Protein AF-A0A252AAT8-F1 (afdb_monomer_lite)

pLDDT: mean 71.55, std 18.93, range [29.55, 96.56]

Radius of gyration: 32.37 Å; chains: 1; bounding box: 85×49×98 Å

Foldseek 3Di:
DDPPDPPCVVVVLVVQCVPPVPPSVVVSVVVVVVVVVVCVCPDPFNLVQVQQCVVCVVFDKDKFFLPPLWDEDEDDDPQKDKDWDDDCCLDQVHAFAFGYKYAPPDRAPLLVLCVVVVQWDKDKTKMKMKHKDKDFADWDADPVGDIDTDIDIDIDIDIGIMMTITGDPPDVQFQWDWDWPDVPDDDDDDDFDDDDPDDDPPDDDDDDDGDDDDIYTMGGIGIDGWRFDTKAPWDWDQDPPPRFIKIKIKTKTFDQADPPSCVDPSNCVSRHDDPRNPHGDIDIWIFMWTQDPNRTHGDDTPPD

Structure (mmCIF, N/CA/C/O backbone):
data_AF-A0A252AAT8-F1
#
_entry.id   AF-A0A252AAT8-F1
#
loop_
_atom_site.group_PDB
_atom_site.id
_atom_site.type_symbol
_atom_site.label_atom_id
_atom_site.label_alt_id
_atom_site.label_comp_id
_atom_site.label_asym_id
_atom_site.label_entity_id
_atom_site.label_seq_id
_atom_site.pdbx_PDB_ins_code
_atom_site.Cartn_x
_atom_site.Cartn_y
_atom_site.Cartn_z
_atom_site.occupancy
_atom_site.B_iso_or_equiv
_atom_site.auth_seq_id
_atom_site.auth_comp_id
_atom_site.auth_asym_id
_atom_site.auth_atom_id
_atom_site.pdbx_PDB_model_num
ATOM 1 N N . MET A 1 1 ? -34.250 18.540 34.924 1.00 32.84 1 MET A N 1
ATOM 2 C CA . MET A 1 1 ? -33.978 17.148 34.507 1.00 32.84 1 MET A CA 1
ATOM 3 C C . MET A 1 1 ? -33.749 16.321 35.756 1.00 32.84 1 MET A C 1
ATOM 5 O O . MET A 1 1 ? -32.869 16.636 36.543 1.00 32.84 1 MET A O 1
ATOM 9 N N . THR A 1 2 ? -34.635 15.363 35.988 1.00 29.55 2 THR A N 1
ATOM 10 C CA . THR A 1 2 ? -34.765 14.553 37.201 1.00 29.55 2 THR A CA 1
ATOM 11 C C . THR A 1 2 ? -33.582 13.594 37.348 1.00 29.55 2 THR A C 1
ATOM 13 O O . THR A 1 2 ? -33.400 12.699 36.527 1.00 29.55 2 THR A O 1
ATOM 16 N N . GLN A 1 3 ? -32.783 13.774 38.403 1.00 30.84 3 GLN A N 1
ATOM 17 C CA . GLN A 1 3 ? -31.799 12.792 38.860 1.00 30.84 3 GLN A CA 1
ATOM 18 C C . GLN A 1 3 ? -32.546 11.553 39.372 1.00 30.84 3 GLN A C 1
ATOM 20 O O . GLN A 1 3 ? -33.000 11.504 40.513 1.00 30.84 3 GLN A O 1
ATOM 25 N N . LEU A 1 4 ? -32.713 10.550 38.512 1.00 35.72 4 LEU A N 1
ATOM 26 C CA . LEU A 1 4 ? -33.227 9.240 38.902 1.00 35.72 4 LEU A CA 1
ATOM 27 C C . LEU A 1 4 ? -32.122 8.451 39.618 1.00 35.72 4 LEU A C 1
ATOM 29 O O . LEU A 1 4 ? -31.343 7.730 39.007 1.00 35.72 4 LEU A O 1
ATOM 33 N N . ILE A 1 5 ? -32.043 8.678 40.930 1.00 42.03 5 ILE A N 1
ATOM 34 C CA . ILE A 1 5 ? -31.908 7.683 42.006 1.00 42.03 5 ILE A CA 1
ATOM 35 C C . ILE A 1 5 ? -31.275 6.344 41.561 1.00 42.03 5 ILE A C 1
ATOM 37 O O . ILE A 1 5 ? -31.967 5.344 41.385 1.00 42.03 5 ILE A O 1
ATOM 41 N N . SER A 1 6 ? -29.948 6.297 41.421 1.00 44.72 6 SER A N 1
ATOM 42 C CA . SER A 1 6 ? -29.195 5.035 41.296 1.00 44.72 6 SER A CA 1
ATOM 43 C C . SER A 1 6 ? -28.658 4.519 42.641 1.00 44.72 6 SER A C 1
ATOM 45 O O . SER A 1 6 ? -28.284 3.354 42.743 1.00 44.72 6 SER A O 1
ATOM 47 N N . GLY A 1 7 ? -28.668 5.347 43.694 1.00 42.03 7 GLY A N 1
ATOM 48 C CA . GLY A 1 7 ? -28.131 4.995 45.017 1.00 42.03 7 GLY A CA 1
ATOM 49 C C . GLY A 1 7 ? -28.990 4.028 45.848 1.00 42.03 7 GLY A C 1
ATOM 50 O O . GLY A 1 7 ? -28.450 3.289 46.664 1.00 42.03 7 GLY A O 1
ATOM 51 N N . ASP A 1 8 ? -30.307 3.976 45.612 1.00 49.22 8 ASP A N 1
ATOM 52 C CA . ASP A 1 8 ? -31.262 3.239 46.470 1.00 49.22 8 ASP A CA 1
ATOM 53 C C . ASP A 1 8 ? -31.653 1.849 45.951 1.00 49.22 8 ASP A C 1
ATOM 55 O O . ASP A 1 8 ? -32.285 1.061 46.659 1.00 49.22 8 ASP A O 1
ATOM 59 N N . LEU A 1 9 ? -31.313 1.524 44.705 1.00 52.78 9 LEU A N 1
ATOM 60 C CA . LEU A 1 9 ? -31.685 0.261 44.065 1.00 52.78 9 LEU A CA 1
ATOM 61 C C . LEU A 1 9 ? -31.163 -0.988 44.805 1.00 52.78 9 LEU A C 1
ATOM 63 O O . LEU A 1 9 ? -31.971 -1.887 45.055 1.00 52.78 9 LEU A O 1
ATOM 67 N N . PRO A 1 10 ? -29.889 -1.064 45.244 1.00 55.31 10 PRO A N 1
ATOM 68 C CA . PRO A 1 10 ? -29.420 -2.226 45.999 1.00 55.31 10 PRO A CA 1
ATOM 69 C C . PRO A 1 10 ? -30.108 -2.350 47.368 1.00 55.31 10 PRO A C 1
ATOM 71 O O . PRO A 1 10 ? -30.435 -3.461 47.785 1.00 55.31 10 PRO A O 1
ATOM 74 N N . GLN A 1 11 ? -30.411 -1.232 48.039 1.00 57.72 11 GLN A N 1
ATOM 75 C CA . GLN A 1 11 ? -31.089 -1.238 49.341 1.00 57.72 11 GLN A CA 1
ATOM 76 C C . GLN A 1 11 ? -32.559 -1.671 49.234 1.00 57.72 11 GLN A C 1
ATOM 78 O O . GLN A 1 11 ? -33.035 -2.461 50.053 1.00 57.72 11 GLN A O 1
ATOM 83 N N . ARG A 1 12 ? -33.271 -1.228 48.190 1.00 56.62 12 ARG A N 1
ATOM 84 C CA . ARG A 1 12 ? -34.663 -1.630 47.930 1.00 56.62 12 ARG A CA 1
ATOM 85 C C . ARG A 1 12 ? -34.783 -3.100 47.531 1.00 56.62 12 ARG A C 1
ATOM 87 O O . ARG A 1 12 ? -35.723 -3.766 47.960 1.00 56.62 12 ARG A O 1
ATOM 94 N N . VAL A 1 13 ? -33.820 -3.629 46.775 1.00 55.00 13 VAL A N 1
ATOM 95 C CA . VAL A 1 13 ? -33.777 -5.055 46.411 1.00 55.00 13 VAL A CA 1
ATOM 96 C C . VAL A 1 13 ? -33.467 -5.927 47.635 1.00 55.00 13 VAL A C 1
ATOM 98 O O . VAL A 1 13 ? -34.141 -6.933 47.849 1.00 55.00 13 VAL A O 1
ATOM 101 N N . LEU A 1 14 ? -32.536 -5.508 48.501 1.00 56.91 14 LEU A N 1
ATOM 102 C CA . LEU A 1 14 ? -32.247 -6.183 49.776 1.00 56.91 14 LEU A CA 1
ATOM 103 C C . LEU A 1 14 ? -33.466 -6.228 50.714 1.00 56.91 14 LEU A C 1
ATOM 105 O O . LEU A 1 14 ? -33.726 -7.262 51.332 1.00 56.91 14 LEU A O 1
ATOM 109 N N . ALA A 1 15 ? -34.245 -5.145 50.785 1.00 57.56 15 ALA A N 1
ATOM 110 C CA . ALA A 1 15 ? -35.480 -5.098 51.572 1.00 57.56 15 ALA A CA 1
ATOM 111 C C . ALA A 1 15 ? -36.562 -6.060 51.036 1.00 57.56 15 ALA A C 1
ATOM 113 O O . ALA A 1 15 ? -37.249 -6.723 51.813 1.00 57.56 15 ALA A O 1
ATOM 114 N N . LEU A 1 16 ? -36.675 -6.200 49.711 1.00 52.94 16 LEU A N 1
ATOM 115 C CA . LEU A 1 16 ? -37.623 -7.110 49.051 1.00 52.94 16 LEU A CA 1
ATOM 116 C C . LEU A 1 16 ? -37.241 -8.595 49.203 1.00 52.94 16 LEU A C 1
ATOM 118 O O . LEU A 1 16 ? -38.111 -9.461 49.330 1.00 52.94 16 LEU A O 1
ATOM 122 N N . VAL A 1 17 ? -35.941 -8.903 49.232 1.00 55.78 17 VAL A N 1
ATOM 123 C CA . VAL A 1 17 ? -35.431 -10.263 49.483 1.00 55.78 17 VAL A CA 1
ATOM 124 C C . VAL A 1 17 ? -35.673 -10.686 50.935 1.00 55.78 17 VAL A C 1
ATOM 126 O O . VAL A 1 17 ? -36.045 -11.835 51.178 1.00 55.78 17 VAL A O 1
ATOM 129 N N . ARG A 1 18 ? -35.561 -9.753 51.892 1.00 57.00 18 ARG A N 1
ATOM 130 C CA . ARG A 1 18 ? -35.804 -10.015 53.322 1.00 57.00 18 ARG A CA 1
ATOM 131 C C . ARG A 1 18 ? -37.247 -10.420 53.641 1.00 57.00 18 ARG A C 1
ATOM 133 O O . ARG A 1 18 ? -37.451 -11.230 54.537 1.00 57.00 18 ARG A O 1
ATOM 140 N N . ASN A 1 19 ? -38.227 -9.899 52.900 1.00 58.41 19 ASN A N 1
ATOM 141 C CA . ASN A 1 19 ? -39.647 -10.066 53.227 1.00 58.41 19 ASN A CA 1
ATOM 142 C C . ASN A 1 19 ? -40.349 -11.246 52.514 1.00 58.41 19 ASN A C 1
ATOM 144 O O . ASN A 1 19 ? -41.451 -11.607 52.918 1.00 58.41 19 ASN A O 1
ATOM 148 N N . ALA A 1 20 ? -39.765 -11.866 51.472 1.00 56.44 20 ALA A N 1
ATOM 149 C CA . ALA A 1 20 ? -40.432 -12.945 50.708 1.00 56.44 20 ALA A CA 1
ATOM 150 C C . ALA A 1 20 ? -39.473 -13.945 50.000 1.00 56.44 20 ALA A C 1
ATOM 152 O O . ALA A 1 20 ? -39.572 -14.157 48.786 1.00 56.44 20 ALA A O 1
ATOM 153 N N . PRO A 1 21 ? -38.578 -14.630 50.733 1.00 53.53 21 PRO A N 1
ATOM 154 C CA . PRO A 1 21 ? -37.328 -15.215 50.221 1.00 53.53 21 PRO A CA 1
ATOM 155 C C . PRO A 1 21 ? -37.463 -16.244 49.084 1.00 53.53 21 PRO A C 1
ATOM 157 O O . PRO A 1 21 ? -36.562 -16.365 48.260 1.00 53.53 21 PRO A O 1
ATOM 160 N N . ARG A 1 22 ? -38.576 -16.989 48.994 1.00 52.22 22 ARG A N 1
ATOM 161 C CA . ARG A 1 22 ? -38.737 -18.078 48.004 1.00 52.22 22 ARG A CA 1
ATOM 162 C C . ARG A 1 22 ? -39.238 -17.633 46.624 1.00 52.22 22 ARG A C 1
ATOM 164 O O . ARG A 1 22 ? -39.023 -18.357 45.661 1.00 52.22 22 ARG A O 1
ATOM 171 N N . ARG A 1 23 ? -39.895 -16.471 46.509 1.00 51.38 23 ARG A N 1
ATOM 172 C CA . ARG A 1 23 ? -40.371 -15.914 45.219 1.00 51.38 23 ARG A CA 1
ATOM 173 C C . ARG A 1 23 ? -39.602 -14.657 44.807 1.00 51.38 23 ARG A C 1
ATOM 175 O O . ARG A 1 23 ? -39.480 -14.387 43.616 1.00 51.38 23 ARG A O 1
ATOM 182 N N . SER A 1 24 ? -39.037 -13.921 45.766 1.00 52.94 24 SER A N 1
ATOM 183 C CA . SER A 1 24 ? -38.281 -12.694 45.499 1.00 52.94 24 SER A CA 1
ATOM 184 C C . SER A 1 24 ? -36.832 -12.939 45.080 1.00 52.94 24 SER A C 1
ATOM 186 O O . SER A 1 24 ? -36.277 -12.082 44.407 1.00 52.94 24 SER A O 1
ATOM 188 N N . ALA A 1 25 ? -36.229 -14.096 45.380 1.00 54.19 25 ALA A N 1
ATOM 189 C CA . ALA A 1 25 ? -34.853 -14.399 44.968 1.00 54.19 25 ALA A CA 1
ATOM 190 C C . ALA A 1 25 ? -34.692 -14.502 43.438 1.00 54.19 25 ALA A C 1
ATOM 192 O O . ALA A 1 25 ? -33.740 -13.958 42.886 1.00 54.19 25 ALA A O 1
ATOM 193 N N . GLY A 1 26 ? -35.648 -15.129 42.740 1.00 55.22 26 GLY A N 1
ATOM 194 C CA . GLY A 1 26 ? -35.634 -15.215 41.274 1.00 55.22 26 GLY A CA 1
ATOM 195 C C . GLY A 1 26 ? -35.845 -13.855 40.602 1.00 55.22 26 GLY A C 1
ATOM 196 O O . GLY A 1 26 ? -35.121 -13.499 39.678 1.00 55.22 26 GLY A O 1
ATOM 197 N N . VAL A 1 27 ? -36.780 -13.050 41.117 1.00 58.69 27 VAL A N 1
ATOM 198 C CA . VAL A 1 27 ? -37.073 -11.703 40.594 1.00 58.69 27 VAL A CA 1
ATOM 199 C C . VAL A 1 27 ? -35.939 -10.720 40.905 1.00 58.69 27 VAL A C 1
ATOM 201 O O . VAL A 1 27 ? -35.537 -9.956 40.034 1.00 58.69 27 VAL A O 1
ATOM 204 N N . ALA A 1 28 ? -35.367 -10.771 42.110 1.00 59.41 28 ALA A N 1
ATOM 205 C CA . ALA A 1 28 ? -34.198 -9.979 42.484 1.00 59.41 28 ALA A CA 1
ATOM 206 C C . ALA A 1 28 ? -32.963 -10.371 41.665 1.00 59.41 28 ALA A C 1
ATOM 208 O O . ALA A 1 28 ? -32.232 -9.489 41.231 1.00 59.41 28 ALA A O 1
ATOM 209 N N . GLY A 1 29 ? -32.759 -11.666 41.400 1.00 60.12 29 GLY A N 1
ATOM 210 C CA . GLY A 1 29 ? -31.683 -12.151 40.537 1.00 60.12 29 GLY A CA 1
ATOM 211 C C . GLY A 1 29 ? -31.806 -11.628 39.104 1.00 60.12 29 GLY A C 1
ATOM 212 O O . GLY A 1 29 ? -30.848 -11.072 38.576 1.00 60.12 29 GLY A O 1
ATOM 213 N N . VAL A 1 30 ? -32.996 -11.716 38.499 1.00 67.25 30 VAL A N 1
ATOM 214 C CA . VAL A 1 30 ? -33.253 -11.192 37.144 1.00 67.25 30 VAL A CA 1
ATOM 215 C C . VAL A 1 30 ? -33.111 -9.668 37.088 1.00 67.25 30 VAL A C 1
ATOM 217 O O . VAL A 1 30 ? -32.484 -9.150 36.165 1.00 67.25 30 VAL A O 1
ATOM 220 N N . LEU A 1 31 ? -33.630 -8.931 38.074 1.00 67.25 31 LEU A N 1
ATOM 221 C CA . LEU A 1 31 ? -33.505 -7.470 38.122 1.00 67.25 31 LEU A CA 1
ATOM 222 C C . LEU A 1 31 ? -32.064 -7.003 38.371 1.00 67.25 31 LEU A C 1
ATOM 224 O O . LEU A 1 31 ? -31.628 -6.049 37.733 1.00 67.25 31 LEU A O 1
ATOM 228 N N . LEU A 1 32 ? -31.304 -7.673 39.243 1.00 70.12 32 LEU A N 1
ATOM 229 C CA . LEU A 1 32 ? -29.891 -7.357 39.482 1.00 70.12 32 LEU A CA 1
ATOM 230 C C . LEU A 1 32 ? -29.031 -7.665 38.257 1.00 70.12 32 LEU A C 1
ATOM 232 O O . LEU A 1 32 ? -28.195 -6.844 37.898 1.00 70.12 32 LEU A O 1
ATOM 236 N N . LEU A 1 33 ? -29.262 -8.795 37.581 1.00 68.31 33 LEU A N 1
ATOM 237 C CA . LEU A 1 33 ? -28.582 -9.120 36.325 1.00 68.31 33 LEU A CA 1
ATOM 238 C C . LEU A 1 33 ? -28.911 -8.101 35.231 1.00 68.31 33 LEU A C 1
ATOM 240 O O . LEU A 1 33 ? -28.015 -7.672 34.514 1.00 68.31 33 LEU A O 1
ATOM 244 N N . SER A 1 34 ? -30.167 -7.657 35.153 1.00 68.06 34 SER A N 1
ATOM 245 C CA . SER A 1 34 ? -30.597 -6.633 34.194 1.00 68.06 34 SER A CA 1
ATOM 246 C C . SER A 1 34 ? -29.962 -5.273 34.492 1.00 68.06 34 SER A C 1
ATOM 248 O O . SER A 1 34 ? -29.502 -4.600 33.577 1.00 68.06 34 SER A O 1
ATOM 250 N N . ALA A 1 35 ? -29.881 -4.876 35.767 1.00 70.31 35 ALA A N 1
ATOM 251 C CA . ALA A 1 35 ? -29.243 -3.630 36.190 1.00 70.31 35 ALA A CA 1
ATOM 252 C C . ALA A 1 35 ? -27.716 -3.663 36.011 1.00 70.31 35 ALA A C 1
ATOM 254 O O . ALA A 1 35 ? -27.132 -2.670 35.586 1.00 70.31 35 ALA A O 1
ATOM 255 N N . LEU A 1 36 ? -27.069 -4.799 36.291 1.00 70.94 36 LEU A N 1
ATOM 256 C CA . LEU A 1 36 ? -25.641 -5.011 36.041 1.00 70.94 36 LEU A CA 1
ATOM 257 C C . LEU A 1 36 ? -25.332 -4.993 34.546 1.00 70.94 36 LEU A C 1
ATOM 259 O O . LEU A 1 36 ? -24.375 -4.344 34.131 1.00 70.94 36 LEU A O 1
ATOM 263 N N . TRP A 1 37 ? -26.156 -5.657 33.736 1.00 65.00 37 TRP A N 1
ATOM 264 C CA . TRP A 1 37 ? -26.020 -5.644 32.285 1.00 65.00 37 TRP A CA 1
ATOM 265 C C . TRP A 1 37 ? -26.241 -4.238 31.718 1.00 65.00 37 TRP A C 1
ATOM 267 O O . TRP A 1 37 ? -25.411 -3.759 30.954 1.00 65.00 37 TRP A O 1
ATOM 277 N N . TRP A 1 38 ? -27.268 -3.519 32.179 1.00 68.38 38 TRP A N 1
ATOM 278 C CA . TRP A 1 38 ? -27.493 -2.116 31.822 1.00 68.38 38 TRP A CA 1
ATOM 279 C C . TRP A 1 38 ? -26.307 -1.229 32.218 1.00 68.38 38 TRP A C 1
ATOM 281 O O . TRP A 1 38 ? -25.818 -0.434 31.417 1.00 68.38 38 TRP A O 1
ATOM 291 N N . HIS A 1 39 ? -25.785 -1.386 33.437 1.00 71.81 39 HIS A N 1
ATOM 292 C CA . HIS A 1 39 ? -24.636 -0.609 33.889 1.00 71.81 39 HIS A CA 1
ATOM 293 C C . HIS A 1 39 ? -23.373 -0.921 33.074 1.00 71.81 39 HIS A C 1
ATOM 295 O O . HIS A 1 39 ? -22.613 -0.004 32.760 1.00 71.81 39 HIS A O 1
ATOM 301 N N . HIS A 1 40 ? -23.172 -2.184 32.693 1.00 74.12 40 HIS A N 1
ATOM 302 C CA . HIS A 1 40 ? -22.081 -2.612 31.826 1.00 74.12 40 HIS A CA 1
ATOM 303 C C . HIS A 1 40 ? -22.213 -2.021 30.413 1.00 74.12 40 HIS A C 1
ATOM 305 O O . HIS A 1 40 ? -21.268 -1.403 29.924 1.00 74.12 40 HIS A O 1
ATOM 311 N N . GLU A 1 41 ? -23.388 -2.126 29.787 1.00 73.56 41 GLU A N 1
ATOM 312 C CA . GLU A 1 41 ? -23.681 -1.594 28.445 1.00 73.56 41 GLU A CA 1
ATOM 313 C C . GLU A 1 41 ? -23.513 -0.072 28.346 1.00 73.56 41 GLU A C 1
ATOM 315 O O . GLU A 1 41 ? -23.133 0.448 27.290 1.00 73.56 41 GLU A O 1
ATOM 320 N N . HIS A 1 42 ? -23.758 0.629 29.456 1.00 77.31 42 HIS A N 1
ATOM 321 C CA . HIS A 1 42 ? -23.572 2.072 29.595 1.00 77.31 42 HIS A CA 1
ATOM 322 C C . HIS A 1 42 ? -22.244 2.467 30.248 1.00 77.31 42 HIS A C 1
ATOM 324 O O . HIS A 1 42 ? -22.013 3.656 30.474 1.00 77.31 42 HIS A O 1
ATOM 330 N N . SER A 1 43 ? -21.351 1.522 30.536 1.00 84.81 43 SER A N 1
ATOM 331 C CA . SER A 1 43 ? -20.035 1.850 31.075 1.00 84.81 43 SER A CA 1
ATOM 332 C C . SER A 1 43 ? -19.196 2.591 30.031 1.00 84.81 43 SER A C 1
ATOM 334 O O . SER A 1 43 ? -19.256 2.302 28.834 1.00 84.81 43 SER A O 1
ATOM 336 N N . LEU A 1 44 ? -18.390 3.554 30.484 1.00 85.00 44 LEU A N 1
ATOM 337 C CA . LEU A 1 44 ? -17.531 4.347 29.605 1.00 85.00 44 LEU A CA 1
ATOM 338 C C . LEU A 1 44 ? -16.630 3.474 28.699 1.00 85.00 44 LEU A C 1
ATOM 340 O O . LEU A 1 44 ? -16.607 3.739 27.502 1.00 85.00 44 LEU A O 1
ATOM 344 N N . PRO A 1 45 ? -15.964 2.399 29.179 1.00 88.38 45 PRO A N 1
ATOM 345 C CA . PRO A 1 45 ? -15.183 1.517 28.307 1.00 88.38 45 PRO A CA 1
ATOM 346 C C . PRO A 1 45 ? -16.000 0.890 27.171 1.00 88.38 45 PRO A C 1
ATOM 348 O O . PRO A 1 45 ? -15.528 0.843 26.039 1.00 88.38 45 PRO A O 1
ATOM 351 N N . VAL A 1 46 ? -17.232 0.444 27.450 1.00 87.81 46 VAL A N 1
ATOM 352 C CA . VAL A 1 46 ? -18.110 -0.168 26.440 1.00 87.81 46 VAL A CA 1
ATOM 353 C C . VAL A 1 46 ? -18.576 0.866 25.422 1.00 87.81 46 VAL A C 1
ATOM 355 O O . VAL A 1 46 ? -18.592 0.579 24.228 1.00 87.81 46 VAL A O 1
ATOM 358 N N . GLN A 1 47 ? -18.901 2.084 25.859 1.00 89.44 47 GLN A N 1
ATOM 359 C CA . GLN A 1 47 ? -19.266 3.167 24.943 1.00 89.44 47 GLN A CA 1
ATOM 360 C C . GLN A 1 47 ? -18.098 3.564 24.028 1.00 89.44 47 GLN A C 1
ATOM 362 O O . GLN A 1 47 ? -18.294 3.707 22.823 1.00 89.44 47 GLN A O 1
ATOM 367 N N . LEU A 1 48 ? -16.881 3.687 24.570 1.00 89.94 48 LEU A N 1
ATOM 368 C CA . LEU A 1 48 ? -15.681 3.991 23.781 1.00 89.94 48 LEU A CA 1
ATOM 369 C C . LEU A 1 48 ? -15.348 2.858 22.803 1.00 89.94 48 LEU A C 1
ATOM 371 O O . LEU A 1 48 ? -15.040 3.118 21.645 1.00 89.94 48 LEU A O 1
ATOM 375 N N . LEU A 1 49 ? -15.478 1.599 23.233 1.00 91.12 49 LEU A N 1
ATOM 376 C CA . LEU A 1 49 ? -15.284 0.445 22.357 1.00 91.12 49 LEU A CA 1
ATOM 377 C C . LEU A 1 49 ? -16.333 0.396 21.236 1.00 91.12 49 LEU A C 1
ATOM 379 O O . LEU A 1 49 ? -15.998 0.071 20.099 1.00 91.12 49 LEU A O 1
ATOM 383 N N . LYS A 1 50 ? -17.598 0.730 21.523 1.00 90.44 50 LYS A N 1
ATOM 384 C CA . LYS A 1 50 ? -18.643 0.869 20.495 1.00 90.44 50 LYS A CA 1
ATOM 385 C C . LYS A 1 50 ? -18.293 1.979 19.505 1.00 90.44 50 LYS A C 1
ATOM 387 O O . LYS A 1 50 ? -18.398 1.749 18.306 1.00 90.44 50 LYS A O 1
ATOM 392 N N . ALA A 1 51 ? -17.835 3.136 19.983 1.00 88.81 51 ALA A N 1
ATOM 393 C CA . ALA A 1 51 ? -17.395 4.234 19.123 1.00 88.81 51 ALA A CA 1
ATOM 394 C C . ALA A 1 51 ? -16.226 3.819 18.209 1.00 88.81 51 ALA A C 1
ATOM 396 O O . ALA A 1 51 ? -16.246 4.126 17.019 1.00 88.81 51 ALA A O 1
ATOM 397 N N . GLU A 1 52 ? -15.257 3.064 18.733 1.00 89.81 52 GLU A N 1
ATOM 398 C CA . GLU A 1 52 ? -14.132 2.534 17.952 1.00 89.81 52 GLU A CA 1
ATOM 399 C C . GLU A 1 52 ? -14.590 1.536 16.876 1.00 89.81 52 GLU A C 1
ATOM 401 O O . GLU A 1 52 ? -14.198 1.644 15.718 1.00 89.81 52 GLU A O 1
ATOM 406 N N . ASN A 1 53 ? -15.464 0.588 17.235 1.00 89.69 53 ASN A N 1
ATOM 407 C CA . ASN A 1 53 ? -16.021 -0.388 16.290 1.00 89.69 53 ASN A CA 1
ATOM 408 C C . ASN A 1 53 ? -16.871 0.274 15.197 1.00 89.69 53 ASN A C 1
ATOM 410 O O . ASN A 1 53 ? -16.852 -0.163 14.051 1.00 89.69 53 ASN A O 1
ATOM 414 N N . LEU A 1 54 ? -17.606 1.337 15.535 1.00 89.12 54 LEU A N 1
ATOM 415 C CA . LEU A 1 54 ? -18.355 2.126 14.556 1.00 89.12 54 LEU A CA 1
ATOM 416 C C . LEU A 1 54 ? -17.425 2.891 13.609 1.00 89.12 54 LEU A C 1
ATOM 418 O O . LEU A 1 54 ? -17.765 3.072 12.442 1.00 89.12 54 LEU A O 1
ATOM 422 N N . HIS A 1 55 ? -16.263 3.334 14.093 1.00 86.25 55 HIS A N 1
ATOM 423 C CA . HIS A 1 55 ? -15.265 3.996 13.260 1.00 86.25 55 HIS A CA 1
ATOM 424 C C . HIS A 1 55 ? -14.534 3.014 12.328 1.00 86.25 55 HIS A C 1
ATOM 426 O O . HIS A 1 55 ? -14.250 3.352 11.179 1.00 86.25 55 HIS A O 1
ATOM 432 N N . TYR A 1 56 ? -14.284 1.787 12.794 1.00 86.25 56 TYR A N 1
ATOM 433 C CA . TYR A 1 56 ? -13.596 0.731 12.051 1.00 86.25 56 TYR A CA 1
ATOM 434 C C . TYR A 1 56 ? -14.477 -0.516 11.852 1.00 86.25 56 TYR A C 1
ATOM 436 O O . TYR A 1 56 ? -14.165 -1.572 12.406 1.00 86.25 56 TYR A O 1
ATOM 444 N N . PRO A 1 57 ? -15.542 -0.447 11.030 1.00 84.06 57 PRO A N 1
ATOM 445 C CA . PRO A 1 57 ? -16.461 -1.573 10.842 1.00 84.06 57 PRO A CA 1
ATOM 446 C C . PRO A 1 57 ? -15.771 -2.815 10.254 1.00 84.06 57 PRO A C 1
ATOM 448 O O . PRO A 1 57 ? -16.100 -3.940 10.620 1.00 84.06 57 PRO A O 1
ATOM 451 N N . ASP A 1 58 ? -14.764 -2.609 9.400 1.00 83.31 58 ASP A N 1
ATOM 452 C CA . ASP A 1 58 ? -13.954 -3.674 8.791 1.00 83.31 58 ASP A CA 1
ATOM 453 C C . ASP A 1 58 ? -12.625 -3.917 9.537 1.00 83.31 58 ASP A C 1
ATOM 455 O O . ASP A 1 58 ? -11.757 -4.659 9.065 1.00 83.31 58 ASP A O 1
ATOM 459 N N . GLY A 1 59 ? -12.464 -3.302 10.714 1.00 86.62 59 GLY A N 1
ATOM 460 C CA . GLY A 1 59 ? -11.245 -3.277 11.521 1.00 86.62 59 GLY A CA 1
ATOM 461 C C . GLY A 1 59 ? -10.253 -2.174 11.137 1.00 86.62 59 GLY A C 1
ATOM 462 O O . GLY A 1 59 ? -10.269 -1.615 10.038 1.00 86.62 59 GLY A O 1
ATOM 463 N N . ALA A 1 60 ? -9.385 -1.832 12.087 1.00 87.44 60 ALA A N 1
ATOM 464 C CA . ALA A 1 60 ? -8.338 -0.836 11.907 1.00 87.44 60 ALA A CA 1
ATOM 465 C C . ALA A 1 60 ? -7.173 -1.427 11.106 1.00 87.44 60 ALA A C 1
ATOM 467 O O . ALA A 1 60 ? -6.912 -2.627 11.137 1.00 87.44 60 ALA A O 1
ATOM 468 N N . ARG A 1 61 ? -6.422 -0.589 10.391 1.00 87.75 61 ARG A N 1
ATOM 469 C CA . ARG A 1 61 ? -5.284 -1.052 9.582 1.00 87.75 61 ARG A CA 1
ATOM 470 C C . ARG A 1 61 ? -4.003 -1.013 10.400 1.00 87.75 61 ARG A C 1
ATOM 472 O O . ARG A 1 61 ? -3.643 0.041 10.919 1.00 87.75 61 ARG A O 1
ATOM 479 N N . GLN A 1 62 ? -3.292 -2.132 10.487 1.00 87.94 62 GLN A N 1
ATOM 480 C CA . GLN A 1 62 ? -1.910 -2.201 10.968 1.00 87.94 62 GLN A CA 1
ATOM 481 C C . GLN A 1 62 ? -0.998 -2.486 9.778 1.00 87.94 62 GLN A C 1
ATOM 483 O O . GLN A 1 62 ? -1.214 -3.467 9.067 1.00 87.94 62 GLN A O 1
ATOM 488 N N . CYS A 1 63 ? 0.012 -1.643 9.557 1.00 88.25 63 CYS A N 1
ATOM 489 C CA . CYS A 1 63 ? 0.817 -1.684 8.339 1.00 88.25 63 CYS A CA 1
ATOM 490 C C . CYS A 1 63 ? 2.310 -1.912 8.611 1.00 88.25 63 CYS A C 1
ATOM 492 O O . CYS A 1 63 ? 2.858 -1.449 9.608 1.00 88.25 63 CYS A O 1
ATOM 494 N N . LEU A 1 64 ? 2.955 -2.630 7.694 1.00 89.88 64 LEU A N 1
ATOM 495 C CA . LEU A 1 64 ? 4.384 -2.925 7.635 1.00 89.88 64 LEU A CA 1
ATOM 496 C C . LEU A 1 64 ? 4.992 -2.196 6.446 1.00 89.88 64 LEU A C 1
ATOM 498 O O . LEU A 1 64 ? 4.520 -2.369 5.323 1.00 89.88 64 LEU A O 1
ATOM 502 N N . GLN A 1 65 ? 6.045 -1.418 6.666 1.00 88.88 65 GLN A N 1
ATOM 503 C CA . GLN A 1 65 ? 6.717 -0.715 5.576 1.00 88.88 65 GLN A CA 1
ATOM 504 C C . GLN A 1 65 ? 7.361 -1.705 4.596 1.00 88.88 65 GLN A C 1
ATOM 506 O O . GLN A 1 65 ? 8.032 -2.645 5.007 1.00 88.88 65 GLN A O 1
ATOM 511 N N . LEU A 1 66 ? 7.173 -1.481 3.293 1.00 85.81 66 LEU A N 1
ATOM 512 C CA . LEU A 1 66 ? 7.660 -2.377 2.233 1.00 85.81 66 LEU A CA 1
ATOM 513 C C . LEU A 1 66 ? 9.119 -2.108 1.806 1.00 85.81 66 LEU A C 1
ATOM 515 O O . LEU A 1 66 ? 9.677 -2.847 0.987 1.00 85.81 66 LEU A O 1
ATOM 519 N N . GLY A 1 67 ? 9.765 -1.099 2.400 1.00 73.06 67 GLY A N 1
ATOM 520 C CA . GLY A 1 67 ? 11.175 -0.775 2.178 1.00 73.06 67 GLY A CA 1
ATOM 521 C C . GLY A 1 67 ? 11.508 -0.498 0.705 1.00 73.06 67 GLY A C 1
ATOM 522 O O . GLY A 1 67 ? 10.727 0.117 -0.016 1.00 73.06 67 GLY A O 1
ATOM 523 N N . SER A 1 68 ? 12.675 -0.963 0.252 1.00 70.88 68 SER A N 1
ATOM 524 C CA . SER A 1 68 ? 13.190 -0.768 -1.116 1.00 70.88 68 SER A CA 1
ATOM 525 C C . SER A 1 68 ? 12.603 -1.720 -2.169 1.00 70.88 68 SER A C 1
ATOM 527 O O . SER A 1 68 ? 12.967 -1.639 -3.341 1.00 70.88 68 SER A O 1
ATOM 529 N N . ASN A 1 69 ? 11.700 -2.628 -1.783 1.00 75.25 69 ASN A N 1
ATOM 530 C CA . ASN A 1 69 ? 11.115 -3.622 -2.696 1.00 75.25 69 ASN A CA 1
ATOM 531 C C . ASN A 1 69 ? 10.008 -3.043 -3.583 1.00 75.25 69 ASN A C 1
ATOM 533 O O . ASN A 1 69 ? 9.573 -3.685 -4.540 1.00 75.25 69 ASN A O 1
ATOM 537 N N . THR A 1 70 ? 9.544 -1.843 -3.246 1.00 78.75 70 THR A N 1
ATOM 538 C CA . THR A 1 70 ? 8.476 -1.132 -3.934 1.00 78.75 70 THR A CA 1
ATOM 539 C C . THR A 1 70 ? 8.981 0.134 -4.596 1.00 78.75 70 THR A C 1
ATOM 541 O O . THR A 1 70 ? 9.870 0.810 -4.080 1.00 78.75 70 THR A O 1
ATOM 544 N N . GLY A 1 71 ? 8.347 0.496 -5.705 1.00 77.69 71 GLY A N 1
ATOM 545 C CA . GLY A 1 71 ? 8.602 1.740 -6.415 1.00 77.69 71 GLY A CA 1
ATOM 546 C C . GLY A 1 71 ? 9.215 1.540 -7.789 1.00 77.69 71 GLY A C 1
ATOM 547 O O . GLY A 1 71 ? 9.094 0.487 -8.413 1.00 77.69 71 GLY A O 1
ATOM 548 N N . ILE A 1 72 ? 9.808 2.614 -8.291 1.00 78.69 72 ILE A N 1
ATOM 549 C CA . ILE A 1 72 ? 10.323 2.694 -9.652 1.00 78.69 72 ILE A CA 1
ATOM 550 C C . ILE A 1 72 ? 11.834 2.482 -9.595 1.00 78.69 72 ILE A C 1
ATOM 552 O O . ILE A 1 72 ? 12.532 3.170 -8.864 1.00 78.69 72 ILE A O 1
ATOM 556 N N . ASN A 1 73 ? 12.348 1.538 -10.371 1.00 75.25 73 ASN A N 1
ATOM 557 C CA . ASN A 1 73 ? 13.749 1.146 -10.401 1.00 75.25 73 ASN A CA 1
ATOM 558 C C . ASN A 1 73 ? 14.232 1.020 -11.852 1.00 75.25 73 ASN A C 1
ATOM 560 O O . ASN A 1 73 ? 14.635 -0.044 -12.318 1.00 75.25 73 ASN A O 1
ATOM 564 N N . PHE A 1 74 ? 14.162 2.127 -12.591 1.00 71.31 74 PHE A N 1
ATOM 565 C CA . PHE A 1 74 ? 14.809 2.247 -13.894 1.00 71.31 74 PHE A CA 1
ATOM 566 C C . PHE A 1 74 ? 16.197 2.848 -13.704 1.00 71.31 74 PHE A C 1
ATOM 568 O O . PHE A 1 74 ? 16.346 4.048 -13.476 1.00 71.31 74 PHE A O 1
ATOM 575 N N . GLN A 1 75 ? 17.226 2.009 -13.793 1.00 66.25 75 GLN A N 1
ATOM 576 C CA . GLN A 1 75 ? 18.610 2.469 -13.759 1.00 66.25 75 GLN A CA 1
ATOM 577 C C . GLN A 1 75 ? 19.013 2.967 -15.149 1.00 66.25 75 GLN A C 1
ATOM 579 O O . GLN A 1 75 ? 19.434 2.194 -16.008 1.00 66.25 75 GLN A O 1
ATOM 584 N N . LEU A 1 76 ? 18.862 4.269 -15.382 1.00 60.59 76 LEU A N 1
ATOM 585 C CA . LEU A 1 76 ? 19.435 4.945 -16.544 1.00 60.59 76 LEU A CA 1
ATOM 586 C C . LEU A 1 76 ? 20.754 5.599 -16.137 1.00 60.59 76 LEU A C 1
ATOM 588 O O . LEU A 1 76 ? 20.847 6.212 -15.071 1.00 60.59 76 LEU A O 1
ATOM 592 N N . ARG A 1 77 ? 21.784 5.461 -16.980 1.00 61.31 77 ARG A N 1
ATOM 593 C CA . ARG A 1 77 ? 23.060 6.151 -16.751 1.00 61.31 77 ARG A CA 1
ATOM 594 C C . ARG A 1 77 ? 22.863 7.660 -16.888 1.00 61.31 77 ARG A C 1
ATOM 596 O O . ARG A 1 77 ? 21.956 8.124 -17.577 1.00 61.31 77 ARG A O 1
ATOM 603 N N . GLU A 1 78 ? 23.735 8.420 -16.242 1.00 58.28 78 GLU A N 1
ATOM 604 C CA . GLU A 1 78 ? 23.751 9.874 -16.367 1.00 58.28 78 GLU A CA 1
ATOM 605 C C . GLU A 1 78 ? 23.885 10.302 -17.840 1.00 58.28 78 GLU A C 1
ATOM 607 O O . GLU A 1 78 ? 24.606 9.677 -18.618 1.00 58.28 78 GLU A O 1
ATOM 612 N N . GLY A 1 79 ? 23.119 11.320 -18.242 1.00 55.31 79 GLY A N 1
ATOM 613 C CA . GLY A 1 79 ? 23.031 11.766 -19.637 1.00 55.31 79 GLY A CA 1
ATOM 614 C C . GLY A 1 79 ? 22.110 10.933 -20.540 1.00 55.31 79 GLY A C 1
ATOM 615 O O . GLY A 1 79 ? 21.965 11.270 -21.714 1.00 55.31 79 GLY A O 1
ATOM 616 N N . MET A 1 80 ? 21.462 9.878 -20.025 1.00 57.84 80 MET A N 1
ATOM 617 C CA . MET A 1 80 ? 20.438 9.132 -20.765 1.00 57.84 80 MET A CA 1
ATOM 618 C C . MET A 1 80 ? 19.023 9.602 -20.427 1.00 57.84 80 MET A C 1
ATOM 620 O O . MET A 1 80 ? 18.697 9.862 -19.269 1.00 57.84 80 MET A O 1
ATOM 624 N N . THR A 1 81 ? 18.157 9.631 -21.440 1.00 60.81 81 THR A N 1
ATOM 625 C CA . THR A 1 81 ? 16.710 9.840 -21.279 1.00 60.81 81 THR A CA 1
ATOM 626 C C . THR A 1 81 ? 15.966 8.570 -21.665 1.00 60.81 81 THR A C 1
ATOM 628 O O . THR A 1 81 ? 16.292 7.952 -22.673 1.00 60.81 81 THR A O 1
ATOM 631 N N . GLY A 1 82 ? 14.987 8.158 -20.858 1.00 61.97 82 GLY A N 1
ATOM 632 C CA . GLY A 1 82 ? 14.164 6.978 -21.119 1.00 61.97 82 GLY A CA 1
ATOM 633 C C . GLY A 1 82 ? 12.731 7.341 -21.485 1.00 61.97 82 GLY A C 1
ATOM 634 O O . GLY A 1 82 ? 12.168 8.282 -20.925 1.00 61.97 82 GLY A O 1
ATOM 635 N N . TRP A 1 83 ? 12.133 6.555 -22.374 1.00 66.12 83 TRP A N 1
ATOM 636 C CA . TRP A 1 83 ? 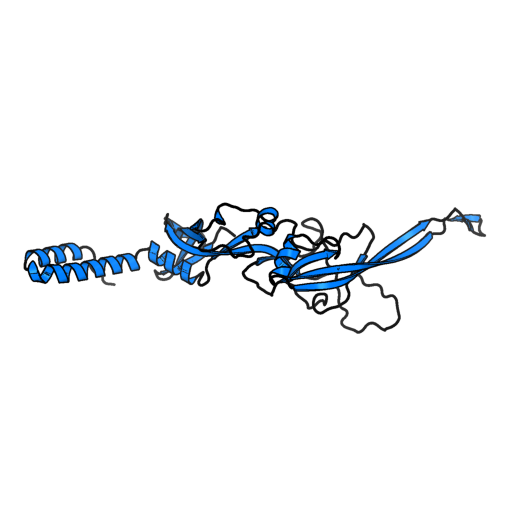10.733 6.652 -22.778 1.00 66.12 83 TRP A CA 1
ATOM 637 C C . TRP A 1 83 ? 10.073 5.286 -22.740 1.00 66.12 83 TRP A C 1
ATOM 639 O O . TRP A 1 83 ? 10.704 4.279 -23.057 1.00 66.12 83 TRP A O 1
ATOM 649 N N . LEU A 1 84 ? 8.793 5.266 -22.396 1.00 68.56 84 LEU A N 1
ATOM 650 C CA . LEU A 1 84 ? 7.952 4.077 -22.442 1.00 68.56 84 LEU A CA 1
ATOM 651 C C . LEU A 1 84 ? 6.903 4.239 -23.535 1.00 68.56 84 LEU A C 1
ATOM 653 O O . LEU A 1 84 ? 6.461 5.353 -23.819 1.00 68.56 84 LEU A O 1
ATOM 657 N N . GLU A 1 85 ? 6.481 3.118 -24.109 1.00 66.62 85 GLU A N 1
ATOM 658 C CA . GLU A 1 85 ? 5.314 3.078 -24.985 1.00 66.62 85 GLU A CA 1
ATOM 659 C C . GLU A 1 85 ? 4.075 3.648 -24.275 1.00 66.62 85 GLU A C 1
ATOM 661 O O . GLU A 1 85 ? 3.886 3.447 -23.069 1.00 66.62 85 GLU A O 1
ATOM 666 N N . ARG A 1 86 ? 3.227 4.371 -25.018 1.00 68.19 86 ARG A N 1
ATOM 667 C CA . ARG A 1 86 ? 1.966 4.912 -24.503 1.00 68.19 86 ARG A CA 1
ATOM 668 C C . ARG A 1 86 ? 0.933 3.794 -24.398 1.00 68.19 86 ARG A C 1
ATOM 670 O O . ARG A 1 86 ? 0.530 3.214 -25.395 1.00 68.19 86 ARG A O 1
ATOM 677 N N . THR A 1 87 ? 0.454 3.564 -23.186 1.00 72.00 87 THR A N 1
ATOM 678 C CA . THR A 1 87 ? -0.553 2.557 -22.837 1.00 72.00 87 THR A CA 1
ATOM 679 C C . THR A 1 87 ? -1.580 3.160 -21.885 1.00 72.00 87 THR A C 1
ATOM 681 O O . THR A 1 87 ? -1.427 4.295 -21.435 1.00 72.00 87 THR A O 1
ATOM 684 N N . GLU A 1 88 ? -2.599 2.399 -21.493 1.00 76.44 88 GLU A N 1
ATOM 685 C CA . GLU A 1 88 ? -3.567 2.836 -20.477 1.00 76.44 88 GLU A CA 1
ATOM 686 C C . GLU A 1 88 ? -2.942 3.164 -19.109 1.00 76.44 88 GLU A C 1
ATOM 688 O O . GLU A 1 88 ? -3.542 3.903 -18.326 1.00 76.44 88 GLU A O 1
ATOM 693 N N . LEU A 1 89 ? -1.735 2.659 -18.826 1.00 74.25 89 LEU A N 1
ATOM 694 C CA . LEU A 1 89 ? -0.993 2.919 -17.587 1.00 74.25 89 LEU A CA 1
ATOM 695 C C . LEU A 1 89 ? -0.019 4.082 -17.691 1.00 74.25 89 LEU A C 1
ATOM 697 O O . LEU A 1 89 ? 0.206 4.793 -16.716 1.00 74.25 89 LEU A O 1
ATOM 701 N N . THR A 1 90 ? 0.597 4.227 -18.859 1.00 71.50 90 THR A N 1
ATOM 702 C CA . THR A 1 90 ? 1.619 5.238 -19.134 1.00 71.50 90 THR A CA 1
ATOM 703 C C . THR A 1 90 ? 1.031 6.444 -19.856 1.00 71.50 90 THR A C 1
ATOM 705 O O . THR A 1 90 ? 1.767 7.361 -20.193 1.00 71.50 90 THR A O 1
ATOM 708 N N . ARG A 1 91 ? -0.287 6.481 -20.105 1.00 66.25 91 ARG A N 1
ATOM 709 C CA . ARG A 1 91 ? -0.975 7.689 -20.562 1.00 66.25 91 ARG A CA 1
ATOM 710 C C . ARG A 1 91 ? -1.007 8.732 -19.432 1.00 66.25 91 ARG A C 1
ATOM 712 O O . ARG A 1 91 ? -1.112 8.385 -18.264 1.00 66.25 91 ARG A O 1
ATOM 719 N N . PRO A 1 92 ? -1.034 10.020 -19.751 1.00 60.59 92 PRO A N 1
ATOM 720 C CA . PRO A 1 92 ? -0.985 11.091 -18.769 1.00 60.59 92 PRO A CA 1
ATOM 721 C C . PRO A 1 92 ? -2.165 11.311 -17.877 1.00 60.59 92 PRO A C 1
ATOM 723 O O . PRO A 1 92 ? -2.023 11.819 -16.774 1.00 60.59 92 PRO A O 1
ATOM 726 N N . THR A 1 93 ? -3.330 10.915 -18.346 1.00 63.75 93 THR A N 1
ATOM 727 C CA . THR A 1 93 ? -4.524 10.897 -17.519 1.00 63.75 93 THR A CA 1
ATOM 728 C C . THR A 1 93 ? -4.589 9.640 -16.651 1.00 63.75 93 THR A C 1
ATOM 730 O O . THR A 1 93 ? -5.537 9.481 -15.881 1.00 63.75 93 THR A O 1
ATOM 733 N N . ALA A 1 94 ? -3.619 8.723 -16.759 1.00 70.19 94 ALA A N 1
ATOM 734 C CA . ALA A 1 94 ? -3.559 7.565 -15.889 1.00 70.19 94 ALA A CA 1
ATOM 735 C C . ALA A 1 94 ? -3.107 7.975 -14.490 1.00 70.19 94 ALA A C 1
ATOM 737 O O . ALA A 1 94 ? -2.216 8.799 -14.300 1.00 70.19 94 ALA A O 1
ATOM 738 N N . HIS A 1 95 ? -3.693 7.310 -13.504 1.00 74.44 95 HIS A N 1
ATOM 739 C CA . HIS A 1 95 ? -3.223 7.348 -12.129 1.00 74.44 95 HIS A CA 1
ATOM 740 C C . HIS A 1 95 ? -3.034 5.904 -11.654 1.00 74.44 95 HIS A C 1
ATOM 742 O O . HIS A 1 95 ? -3.954 5.332 -11.048 1.00 74.44 95 HIS A O 1
ATOM 748 N N . PRO A 1 96 ? -1.911 5.264 -12.038 1.00 79.31 96 PRO A N 1
ATOM 749 C CA . PRO A 1 96 ? -1.648 3.881 -11.683 1.00 79.31 96 PRO A CA 1
ATOM 750 C C . PRO A 1 96 ? -1.247 3.758 -10.208 1.00 79.31 96 PRO A C 1
ATOM 752 O O . PRO A 1 96 ? -0.570 4.620 -9.643 1.00 79.31 96 PRO A O 1
ATOM 755 N N . PHE A 1 97 ? -1.655 2.642 -9.607 1.00 85.69 97 PHE A N 1
ATOM 756 C CA . PHE A 1 97 ? -1.259 2.225 -8.265 1.00 85.69 97 PHE A CA 1
ATOM 757 C C . PHE A 1 97 ? -0.135 1.208 -8.425 1.00 85.69 97 PHE A C 1
ATOM 759 O O . PHE A 1 97 ? -0.384 0.035 -8.698 1.00 85.69 97 PHE A O 1
ATOM 766 N N . VAL A 1 98 ? 1.105 1.678 -8.362 1.00 87.19 98 VAL A N 1
ATOM 767 C CA . VAL A 1 98 ? 2.294 0.894 -8.699 1.00 87.19 98 VAL A CA 1
ATOM 768 C C . VAL A 1 98 ? 2.834 0.216 -7.446 1.00 87.19 98 VAL A C 1
ATOM 770 O O . VAL A 1 98 ? 3.037 0.857 -6.418 1.00 87.19 98 VAL A O 1
ATOM 773 N N . PHE A 1 99 ? 3.098 -1.083 -7.539 1.00 90.75 99 PHE A N 1
ATOM 774 C CA . PHE A 1 99 ? 3.883 -1.801 -6.540 1.00 90.75 99 PHE A CA 1
ATOM 775 C C . PHE A 1 99 ? 5.365 -1.780 -6.916 1.00 90.75 99 PHE A C 1
ATOM 777 O O . PHE A 1 99 ? 6.197 -1.373 -6.115 1.00 90.75 99 PHE A O 1
ATOM 784 N N . TYR A 1 100 ? 5.689 -2.143 -8.158 1.00 89.62 100 TYR A N 1
ATOM 785 C CA . TYR A 1 100 ? 7.055 -2.152 -8.683 1.00 89.62 100 TYR A CA 1
ATOM 786 C C . TYR A 1 100 ? 7.064 -1.763 -10.162 1.00 89.62 100 TYR A C 1
ATOM 788 O O . TYR A 1 100 ? 6.172 -2.156 -10.910 1.00 89.62 100 TYR A O 1
ATOM 796 N N . ALA A 1 101 ? 8.078 -1.029 -10.605 1.00 85.44 101 ALA A N 1
ATOM 797 C CA . ALA A 1 101 ? 8.355 -0.800 -12.018 1.00 85.44 101 ALA A CA 1
ATOM 798 C C . ALA A 1 101 ? 9.863 -0.862 -12.262 1.00 85.44 101 ALA A C 1
ATOM 800 O O . ALA A 1 101 ? 10.612 -0.186 -11.565 1.00 85.44 101 ALA A O 1
ATOM 801 N N . GLY A 1 102 ? 10.327 -1.643 -13.234 1.00 82.06 102 GLY A N 1
ATOM 802 C CA . GLY A 1 102 ? 11.763 -1.842 -13.438 1.00 82.06 102 GLY A CA 1
ATOM 803 C C . GLY A 1 102 ? 12.109 -2.746 -14.623 1.00 82.06 102 GLY A C 1
ATOM 804 O O . GLY A 1 102 ? 11.225 -3.117 -15.401 1.00 82.06 102 GLY A O 1
ATOM 805 N N . PRO A 1 103 ? 13.396 -3.088 -14.805 1.00 83.50 103 PRO A N 1
ATOM 806 C CA . PRO A 1 103 ? 13.843 -3.986 -15.864 1.00 83.50 103 PRO A CA 1
ATOM 807 C C . PRO A 1 103 ? 13.265 -5.394 -15.682 1.00 83.50 103 PRO A C 1
ATOM 809 O O . PRO A 1 103 ? 13.214 -5.922 -14.573 1.00 83.50 103 PRO A O 1
ATOM 812 N N . ALA A 1 104 ? 12.887 -6.041 -16.786 1.00 88.31 104 ALA A N 1
ATOM 813 C CA . ALA A 1 104 ? 12.247 -7.361 -16.751 1.00 88.31 104 ALA A CA 1
ATOM 814 C C . ALA A 1 104 ? 13.160 -8.500 -16.250 1.00 88.31 104 ALA A C 1
ATOM 816 O O . ALA A 1 104 ? 12.672 -9.581 -15.936 1.00 88.31 104 ALA A O 1
ATOM 817 N N . GLN A 1 105 ? 14.474 -8.272 -16.204 1.00 85.50 105 GLN A N 1
ATOM 818 C CA . GLN A 1 105 ? 15.487 -9.295 -15.924 1.00 85.50 105 GLN A CA 1
ATOM 819 C C . GLN A 1 105 ? 15.743 -9.501 -14.422 1.00 85.50 105 GLN A C 1
ATOM 821 O O . GLN A 1 105 ? 16.160 -10.585 -14.039 1.00 85.50 105 GLN A O 1
ATOM 826 N N . ASN A 1 106 ? 15.467 -8.494 -13.580 1.00 84.00 106 ASN A N 1
ATOM 827 C CA . ASN A 1 106 ? 15.825 -8.482 -12.153 1.00 84.00 106 ASN A CA 1
ATOM 828 C C . ASN A 1 106 ? 14.634 -8.046 -11.286 1.00 84.00 106 ASN A C 1
ATOM 830 O O . ASN A 1 106 ? 14.682 -7.031 -10.586 1.00 84.00 106 ASN A O 1
ATOM 834 N N . ILE A 1 107 ? 13.537 -8.794 -11.380 1.00 91.38 107 ILE A N 1
ATOM 835 C CA . ILE A 1 107 ? 12.321 -8.532 -10.608 1.00 91.38 107 ILE A CA 1
ATOM 836 C C . ILE A 1 107 ? 12.526 -9.066 -9.179 1.00 91.38 107 ILE A C 1
ATOM 838 O O . ILE A 1 107 ? 12.912 -10.226 -9.041 1.00 91.38 107 ILE A O 1
ATOM 842 N N . PRO A 1 108 ? 12.272 -8.276 -8.116 1.00 92.69 108 PRO A N 1
ATOM 843 C CA . PRO A 1 108 ? 12.416 -8.756 -6.744 1.00 92.69 108 PRO A CA 1
ATOM 844 C C . PRO A 1 108 ? 11.502 -9.951 -6.447 1.00 92.69 108 PRO A C 1
ATOM 846 O O . PRO A 1 108 ? 10.327 -9.935 -6.810 1.00 92.69 108 PRO A O 1
ATOM 849 N N . ASP A 1 109 ? 12.002 -10.937 -5.700 1.00 94.19 109 ASP A N 1
ATOM 850 C CA . ASP A 1 109 ? 11.253 -12.158 -5.365 1.00 94.19 109 ASP A CA 1
ATOM 851 C C . ASP A 1 109 ? 9.890 -11.881 -4.717 1.00 94.19 109 ASP A C 1
ATOM 853 O O . ASP A 1 109 ? 8.922 -12.587 -4.986 1.00 94.19 109 ASP A O 1
ATOM 857 N N . LEU A 1 110 ? 9.790 -10.831 -3.891 1.00 94.50 110 LEU A N 1
ATOM 858 C CA . LEU A 1 110 ? 8.518 -10.416 -3.294 1.00 94.50 110 LEU A CA 1
ATOM 859 C C . LEU A 1 110 ? 7.488 -10.028 -4.360 1.00 94.50 110 LEU A C 1
ATOM 861 O O . LEU A 1 110 ? 6.323 -10.385 -4.246 1.00 94.50 110 LEU A O 1
ATOM 865 N N . VAL A 1 111 ? 7.904 -9.314 -5.406 1.00 95.12 111 VAL A N 1
ATOM 866 C CA . VAL A 1 111 ? 7.013 -8.909 -6.502 1.00 95.12 111 VAL A CA 1
ATOM 867 C C . VAL A 1 111 ? 6.495 -10.148 -7.236 1.00 95.12 111 VAL A C 1
ATOM 869 O O . VAL A 1 111 ? 5.305 -10.230 -7.528 1.00 95.12 111 VAL A O 1
ATOM 872 N N . ILE A 1 112 ? 7.363 -11.136 -7.465 1.00 95.50 112 ILE A N 1
ATOM 873 C CA . ILE A 1 112 ? 6.999 -12.400 -8.118 1.00 95.50 112 ILE A CA 1
ATOM 874 C C . ILE A 1 112 ? 6.028 -13.214 -7.244 1.00 95.50 112 ILE A C 1
ATOM 876 O O . ILE A 1 112 ? 5.002 -13.669 -7.745 1.00 95.50 112 ILE A O 1
ATOM 880 N N . ASP A 1 113 ? 6.297 -13.364 -5.940 1.00 96.00 113 ASP A N 1
ATOM 881 C CA . ASP A 1 113 ? 5.406 -14.091 -5.011 1.00 96.00 113 ASP A CA 1
ATOM 882 C C . ASP A 1 113 ? 4.012 -13.440 -4.951 1.00 96.00 113 ASP A C 1
ATOM 884 O O . ASP A 1 113 ? 2.991 -14.128 -5.002 1.00 96.00 113 ASP A O 1
ATOM 888 N N . LEU A 1 114 ? 3.938 -12.105 -4.911 1.00 96.00 114 LEU A N 1
ATOM 889 C CA . LEU A 1 114 ? 2.661 -11.386 -4.896 1.00 96.00 114 LEU A CA 1
ATOM 890 C C . LEU A 1 114 ? 1.925 -11.449 -6.251 1.00 96.00 114 LEU A C 1
ATOM 892 O O . LEU A 1 114 ? 0.694 -11.531 -6.264 1.00 96.00 114 LEU A O 1
ATOM 896 N N . GLU A 1 115 ? 2.637 -11.452 -7.384 1.00 96.31 115 GLU A N 1
ATOM 897 C CA . GLU A 1 115 ? 2.057 -11.703 -8.717 1.00 96.31 115 GLU A CA 1
ATOM 898 C C . GLU A 1 115 ? 1.424 -13.097 -8.790 1.00 96.31 115 GLU A C 1
ATOM 900 O O . GLU A 1 115 ? 0.249 -13.220 -9.131 1.00 96.31 115 GLU A O 1
ATOM 905 N N . GLN A 1 116 ? 2.166 -14.143 -8.413 1.00 96.50 116 GLN A N 1
ATOM 906 C CA . GLN A 1 116 ? 1.695 -15.535 -8.458 1.00 96.50 116 GLN A CA 1
ATOM 907 C C . GLN A 1 116 ? 0.452 -15.767 -7.590 1.00 96.50 116 GLN A C 1
ATOM 909 O O . GLN A 1 116 ? -0.366 -16.640 -7.876 1.00 96.50 116 GLN A O 1
ATOM 914 N N . ARG A 1 117 ? 0.281 -14.957 -6.542 1.00 94.69 117 ARG A N 1
ATOM 915 C CA . ARG A 1 117 ? -0.887 -14.971 -5.649 1.00 94.69 117 ARG A CA 1
ATOM 916 C C . ARG A 1 117 ? -2.061 -14.132 -6.154 1.00 94.69 117 ARG A C 1
ATOM 918 O O . ARG A 1 117 ? -3.062 -14.014 -5.450 1.00 94.69 117 ARG A O 1
ATOM 925 N N . GLY A 1 118 ? -1.943 -13.524 -7.334 1.00 95.25 118 GLY A N 1
ATOM 926 C CA . GLY A 1 118 ? -2.978 -12.685 -7.934 1.00 95.25 118 GLY A CA 1
ATOM 927 C C . GLY A 1 118 ? -3.175 -11.342 -7.228 1.00 95.25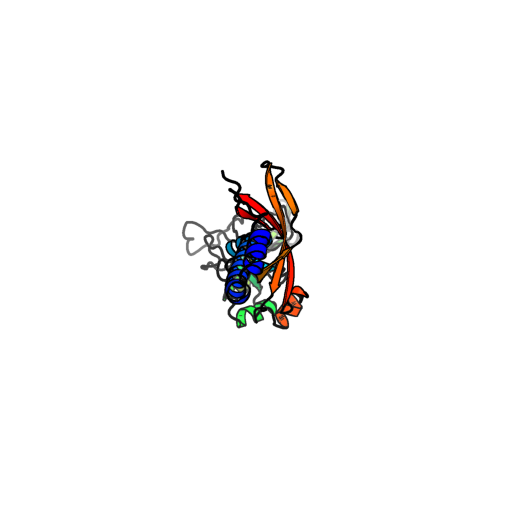 118 GLY A C 1
ATOM 928 O O . GLY A 1 118 ? -4.243 -10.741 -7.338 1.00 95.25 118 GLY A O 1
ATOM 929 N N . LEU A 1 119 ? -2.180 -10.870 -6.467 1.00 95.00 119 LEU A N 1
ATOM 930 C CA . LEU A 1 119 ? -2.231 -9.553 -5.824 1.00 95.00 119 LEU A CA 1
ATOM 931 C C . LEU A 1 119 ? -1.767 -8.450 -6.765 1.00 95.00 119 LEU A C 1
ATOM 933 O O . LEU A 1 119 ? -2.276 -7.335 -6.686 1.00 95.00 119 LEU A O 1
ATOM 937 N N . LEU A 1 120 ? -0.823 -8.766 -7.651 1.00 96.56 120 LEU A N 1
ATOM 938 C CA . LEU A 1 120 ? -0.267 -7.830 -8.617 1.00 96.56 120 LEU A CA 1
ATOM 939 C C . LEU A 1 120 ? -0.693 -8.198 -10.033 1.00 96.56 120 LEU A C 1
ATOM 941 O O . LEU A 1 120 ? -0.737 -9.369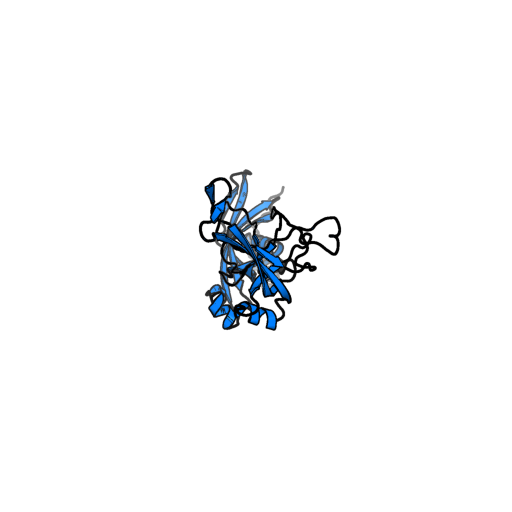 -10.397 1.00 96.56 120 LEU A O 1
ATOM 945 N N . VAL A 1 121 ? -0.947 -7.175 -10.844 1.00 95.94 121 VAL A N 1
ATOM 946 C CA . VAL A 1 121 ? -1.141 -7.315 -12.287 1.00 95.94 121 VAL A CA 1
ATOM 947 C C . VAL A 1 121 ? 0.130 -6.860 -12.984 1.00 95.94 121 VAL A C 1
ATOM 949 O O . VAL A 1 121 ? 0.541 -5.704 -12.826 1.00 95.94 121 VAL A O 1
ATOM 952 N N . ARG A 1 122 ? 0.739 -7.774 -13.739 1.00 95.50 122 ARG A N 1
ATOM 953 C CA . ARG A 1 122 ? 1.944 -7.536 -14.529 1.00 95.50 122 ARG A CA 1
ATOM 954 C C . ARG A 1 122 ? 1.609 -6.923 -15.881 1.00 95.50 122 ARG A C 1
ATOM 956 O O . ARG A 1 122 ? 0.742 -7.405 -16.601 1.00 95.50 122 ARG A O 1
ATOM 963 N N . HIS A 1 123 ? 2.392 -5.919 -16.249 1.00 91.50 123 HIS A N 1
ATOM 964 C CA . HIS A 1 123 ? 2.355 -5.258 -17.546 1.00 91.50 123 HIS A CA 1
ATOM 965 C C . HIS A 1 123 ? 3.760 -5.250 -18.120 1.00 91.50 123 HIS A C 1
ATOM 967 O O . HIS A 1 123 ? 4.687 -4.754 -17.479 1.00 91.50 123 HIS A O 1
ATOM 973 N N . THR A 1 124 ? 3.934 -5.818 -19.307 1.00 91.06 124 THR A N 1
ATOM 974 C CA . THR A 1 124 ? 5.222 -5.830 -20.004 1.00 91.06 124 THR A CA 1
ATOM 975 C C . THR A 1 124 ? 5.221 -4.751 -21.069 1.00 91.06 124 THR A C 1
ATOM 977 O O . THR A 1 124 ? 4.288 -4.650 -21.857 1.00 91.06 124 THR A O 1
ATOM 980 N N . LEU A 1 125 ? 6.267 -3.933 -21.056 1.00 83.06 125 LEU A N 1
ATOM 981 C CA . LEU A 1 125 ? 6.440 -2.796 -21.949 1.00 83.06 125 LEU A CA 1
ATOM 982 C C . LEU A 1 125 ? 7.871 -2.789 -22.476 1.00 83.06 125 LEU A C 1
ATOM 984 O O . LEU A 1 125 ? 8.756 -3.469 -21.948 1.00 83.06 125 LEU A O 1
ATOM 988 N N . THR A 1 126 ? 8.115 -1.954 -23.476 1.00 79.69 126 THR A N 1
ATOM 989 C CA . THR A 1 126 ? 9.469 -1.652 -23.936 1.00 79.69 126 THR A CA 1
ATOM 990 C C . THR A 1 126 ? 9.840 -0.231 -23.539 1.00 79.69 126 THR A C 1
ATOM 992 O O . THR A 1 126 ? 9.104 0.719 -23.809 1.00 79.69 126 THR A O 1
ATOM 995 N N . MET A 1 127 ? 10.996 -0.091 -22.892 1.00 74.81 127 MET A N 1
ATOM 996 C CA . MET A 1 127 ? 11.620 1.199 -22.637 1.00 74.81 127 MET A CA 1
ATOM 997 C C . MET A 1 127 ? 12.663 1.468 -23.711 1.00 74.81 127 MET A C 1
ATOM 999 O O . MET A 1 127 ? 13.534 0.637 -23.951 1.00 74.81 127 MET A O 1
ATOM 1003 N N . THR A 1 128 ? 12.610 2.642 -24.324 1.00 70.38 128 THR A N 1
ATOM 1004 C CA . THR A 1 128 ? 13.675 3.137 -25.195 1.00 70.38 128 THR A CA 1
ATOM 1005 C C . THR A 1 128 ? 14.515 4.126 -24.401 1.00 70.38 128 THR A C 1
ATOM 1007 O O . THR A 1 128 ? 13.980 5.085 -23.862 1.00 70.38 128 THR A O 1
ATOM 1010 N N . ALA A 1 129 ? 15.817 3.897 -24.305 1.00 66.38 129 ALA A N 1
ATOM 1011 C CA . ALA A 1 129 ? 16.785 4.824 -23.745 1.00 66.38 129 ALA A CA 1
ATOM 1012 C C . ALA A 1 129 ? 17.558 5.502 -24.876 1.00 66.38 129 ALA A C 1
ATOM 1014 O O . ALA A 1 129 ? 18.017 4.842 -25.810 1.00 66.38 129 ALA A O 1
ATOM 1015 N N . HIS A 1 130 ? 17.738 6.811 -24.779 1.00 64.75 130 HIS A N 1
ATOM 1016 C CA . HIS A 1 130 ? 18.558 7.602 -25.684 1.00 64.75 130 HIS A CA 1
ATOM 1017 C C . HIS A 1 130 ? 19.703 8.241 -24.951 1.00 64.75 130 HIS A C 1
ATOM 1019 O O . HIS A 1 130 ? 19.547 8.775 -23.855 1.00 64.75 130 HIS A O 1
ATOM 1025 N N . GLN A 1 131 ? 20.849 8.185 -25.605 1.00 60.72 131 GLN A N 1
ATOM 1026 C CA . GLN A 1 131 ? 22.066 8.828 -25.179 1.00 60.72 131 GLN A CA 1
ATOM 1027 C C . GLN A 1 131 ? 22.523 9.746 -26.307 1.00 60.72 131 GLN A C 1
ATOM 1029 O O . GLN A 1 131 ? 22.793 9.277 -27.416 1.00 60.72 131 GLN A O 1
ATOM 1034 N N . ALA A 1 132 ? 22.610 11.038 -26.006 1.00 61.06 132 ALA A N 1
ATOM 1035 C CA . ALA A 1 132 ? 23.334 11.990 -26.828 1.00 61.06 132 ALA A CA 1
ATOM 1036 C C . ALA A 1 132 ? 24.772 12.070 -26.305 1.00 61.06 132 ALA A C 1
ATOM 1038 O O . ALA A 1 132 ? 24.992 12.288 -25.114 1.00 61.06 132 ALA A O 1
ATOM 1039 N N . SER A 1 133 ? 25.749 11.877 -27.181 1.00 59.16 133 SER A N 1
ATOM 1040 C CA . SER A 1 133 ? 27.164 12.080 -26.875 1.00 59.16 133 SER A CA 1
ATOM 1041 C C . SER A 1 133 ? 27.804 12.946 -27.946 1.00 59.16 133 SER A C 1
ATOM 1043 O O . SER A 1 133 ? 27.388 12.920 -29.102 1.00 59.16 133 SER A O 1
ATOM 1045 N N . SER A 1 134 ? 28.828 13.701 -27.570 1.00 51.03 134 SER A N 1
ATOM 1046 C CA . SER A 1 134 ? 29.646 14.466 -28.505 1.00 51.03 134 SER A CA 1
ATOM 1047 C C . SER A 1 134 ? 31.089 13.989 -28.443 1.00 51.03 134 SER A C 1
ATOM 1049 O O . SER A 1 134 ? 31.630 13.843 -27.348 1.00 51.03 134 SER A O 1
ATOM 1051 N N . GLU A 1 135 ? 31.712 13.786 -29.596 1.00 50.41 135 GLU A N 1
ATOM 1052 C CA . GLU A 1 135 ? 33.132 13.469 -29.714 1.00 50.41 135 GLU A CA 1
ATOM 1053 C C . GLU A 1 135 ? 33.868 14.655 -30.341 1.00 50.41 135 GLU A C 1
ATOM 1055 O O . GLU A 1 135 ? 33.417 15.224 -31.337 1.00 50.41 135 GLU A O 1
ATOM 1060 N N . VAL A 1 136 ? 34.984 15.052 -29.728 1.00 54.56 136 VAL A N 1
ATOM 1061 C CA . VAL A 1 136 ? 35.845 16.131 -30.217 1.00 54.56 136 VAL A CA 1
ATOM 1062 C C . VAL A 1 136 ? 36.935 15.496 -31.073 1.00 54.56 136 VAL A C 1
ATOM 1064 O O . VAL A 1 136 ? 37.789 14.777 -30.561 1.00 54.56 136 VAL A O 1
ATOM 1067 N N . GLY A 1 137 ? 36.885 15.738 -32.379 1.00 52.16 137 GLY A N 1
ATOM 1068 C CA . GLY A 1 137 ? 37.848 15.205 -33.333 1.00 52.16 137 GLY A CA 1
ATOM 1069 C C . GLY A 1 137 ? 39.219 15.896 -33.273 1.00 52.16 137 GLY A C 1
ATOM 1070 O O . GLY A 1 137 ? 39.395 16.918 -32.591 1.00 52.16 137 GLY A O 1
ATOM 1071 N N . PRO A 1 138 ? 40.214 15.353 -34.000 1.00 51.91 138 PRO A N 1
ATOM 1072 C CA . PRO A 1 138 ? 41.549 15.936 -34.070 1.00 51.91 138 PRO A CA 1
ATOM 1073 C C . PRO A 1 138 ? 41.498 17.373 -34.603 1.00 51.91 138 PRO A C 1
ATOM 1075 O O . PRO A 1 138 ? 40.647 17.719 -35.424 1.00 51.91 138 PRO A O 1
ATOM 1078 N N . GLN A 1 139 ? 42.406 18.214 -34.105 1.00 58.69 139 GLN A N 1
ATOM 1079 C CA . GLN A 1 139 ? 42.478 19.636 -34.438 1.00 58.69 139 GLN A CA 1
ATOM 1080 C C . GLN A 1 139 ? 42.617 19.823 -35.957 1.00 58.69 139 GLN A C 1
ATOM 1082 O O . GLN A 1 139 ? 43.547 19.307 -36.574 1.00 58.69 139 GLN A O 1
ATOM 1087 N N . ALA A 1 140 ? 41.693 20.569 -36.553 1.00 59.12 140 ALA A N 1
ATOM 1088 C CA . ALA A 1 140 ? 41.664 20.882 -37.973 1.00 59.12 140 ALA A CA 1
ATOM 1089 C C . ALA A 1 140 ? 41.950 22.372 -38.190 1.00 59.12 140 ALA A C 1
ATOM 1091 O O . ALA A 1 140 ? 41.661 23.211 -37.333 1.00 59.12 140 ALA A O 1
ATOM 1092 N N . ARG A 1 141 ? 42.537 22.714 -39.339 1.00 59.34 141 ARG A N 1
ATOM 1093 C CA . ARG A 1 141 ? 42.858 24.098 -39.708 1.00 59.34 141 ARG A CA 1
ATOM 1094 C C . ARG A 1 141 ? 41.882 24.580 -40.776 1.00 59.34 141 ARG A C 1
ATOM 1096 O O . ARG A 1 141 ? 41.727 23.925 -41.800 1.00 59.34 141 ARG A O 1
ATOM 1103 N N . ALA A 1 142 ? 41.214 25.702 -40.526 1.00 58.88 142 ALA A N 1
ATOM 1104 C CA . ALA A 1 142 ? 40.362 26.357 -41.514 1.00 58.88 142 ALA A CA 1
ATOM 1105 C C . ALA A 1 142 ? 41.211 27.040 -42.601 1.00 58.88 142 ALA A C 1
ATOM 1107 O O . ALA A 1 142 ? 42.381 27.353 -42.373 1.00 58.88 142 ALA A O 1
ATOM 1108 N N . GLU A 1 143 ? 40.612 27.332 -43.757 1.00 62.06 143 GLU A N 1
ATOM 1109 C CA . GLU A 1 143 ? 41.274 28.022 -44.880 1.00 62.06 143 GLU A CA 1
ATOM 1110 C C . GLU A 1 143 ? 41.830 29.406 -44.489 1.00 62.06 143 GLU A C 1
ATOM 1112 O O . GLU A 1 143 ? 42.829 29.857 -45.040 1.00 62.06 143 GLU A O 1
ATOM 1117 N N . SER A 1 144 ? 41.252 30.045 -43.465 1.00 65.69 144 SER A N 1
ATOM 1118 C CA . SER A 1 144 ? 41.729 31.302 -42.868 1.00 65.69 144 SER A CA 1
ATOM 1119 C C . SER A 1 144 ? 42.895 31.141 -41.879 1.00 65.69 144 SER A C 1
ATOM 1121 O O . SER A 1 144 ? 43.373 32.121 -41.312 1.00 65.69 144 SER A O 1
ATOM 1123 N N . GLY A 1 145 ? 43.361 29.912 -41.638 1.00 58.94 145 GLY A N 1
ATOM 1124 C CA . GLY A 1 145 ? 44.497 29.603 -40.774 1.00 58.94 145 GLY A CA 1
ATOM 1125 C C . GLY A 1 145 ? 44.169 29.364 -39.296 1.00 58.94 145 GLY A C 1
ATOM 1126 O O . GLY A 1 145 ? 45.081 28.976 -38.564 1.00 58.94 145 GLY A O 1
ATOM 1127 N N . ALA A 1 146 ? 42.914 29.541 -38.867 1.00 49.41 146 ALA A N 1
ATOM 1128 C CA . ALA A 1 146 ? 42.461 29.273 -37.500 1.00 49.41 146 ALA A CA 1
ATOM 1129 C C . ALA A 1 146 ? 42.334 27.766 -37.220 1.00 49.41 146 ALA A C 1
ATOM 1131 O O . ALA A 1 146 ? 41.870 27.003 -38.069 1.00 49.41 146 ALA A O 1
ATOM 1132 N N . TYR A 1 147 ? 42.720 27.343 -36.016 1.00 60.34 147 TYR A N 1
ATOM 1133 C CA . TYR A 1 147 ? 42.547 25.965 -35.564 1.00 60.34 147 TYR A CA 1
ATOM 1134 C C . TYR A 1 147 ? 41.196 25.787 -34.868 1.00 60.34 147 TYR A C 1
ATOM 1136 O O . TYR A 1 147 ? 40.823 26.597 -34.022 1.00 60.34 147 TYR A O 1
ATOM 1144 N N . TYR A 1 148 ? 40.488 24.708 -35.185 1.00 59.56 148 TYR A N 1
ATOM 1145 C CA . TYR A 1 148 ? 39.246 24.313 -34.526 1.00 59.56 148 TYR A CA 1
ATOM 1146 C C . TYR A 1 148 ? 39.246 22.808 -34.256 1.00 59.56 148 TYR A C 1
ATOM 1148 O O . TYR A 1 148 ? 39.982 22.052 -34.885 1.00 59.56 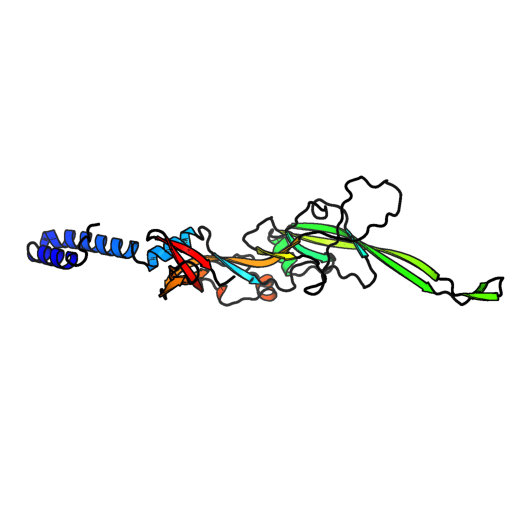148 TYR A O 1
ATOM 1156 N N . HIS A 1 149 ? 38.408 22.363 -33.326 1.00 51.03 149 HIS A N 1
ATOM 1157 C CA . HIS A 1 149 ? 38.134 20.944 -33.145 1.00 51.03 149 HIS A CA 1
ATOM 1158 C C . HIS A 1 149 ? 36.732 20.631 -33.676 1.00 51.03 149 HIS A C 1
ATOM 1160 O O . HIS A 1 149 ? 35.767 21.218 -33.179 1.00 51.03 149 HIS A O 1
ATOM 1166 N N . PRO A 1 150 ? 36.578 19.751 -34.681 1.00 53.41 150 PRO A N 1
ATOM 1167 C CA . PRO A 1 150 ? 35.258 19.343 -35.138 1.00 53.41 150 PRO A CA 1
ATOM 1168 C C . PRO A 1 150 ? 34.556 18.558 -34.026 1.00 53.41 150 PRO A C 1
ATOM 1170 O O . PRO A 1 150 ? 35.124 17.621 -33.470 1.00 53.41 150 PRO A O 1
ATOM 1173 N N . VAL A 1 151 ? 33.321 18.933 -33.700 1.00 52.25 151 VAL A N 1
ATOM 1174 C CA . VAL A 1 151 ? 32.489 18.206 -32.734 1.00 52.25 151 VAL A CA 1
ATOM 1175 C C . VAL A 1 151 ? 31.486 17.358 -33.508 1.00 52.25 151 VAL A C 1
ATOM 1177 O O . VAL A 1 151 ? 30.657 17.895 -34.241 1.00 52.25 151 VAL A O 1
ATOM 1180 N N . SER A 1 152 ? 31.555 16.038 -33.349 1.00 50.03 152 SER A N 1
ATOM 1181 C CA . SER A 1 152 ? 30.571 15.105 -33.904 1.00 50.03 152 SER A CA 1
ATOM 1182 C C . SER A 1 152 ? 29.546 14.745 -32.839 1.00 50.03 152 SER A C 1
ATOM 1184 O O . SER A 1 152 ? 29.913 14.425 -31.712 1.00 50.03 152 SER A O 1
ATOM 1186 N N . TYR A 1 153 ? 28.260 14.783 -33.185 1.00 55.31 153 TYR A N 1
ATOM 1187 C CA . TYR A 1 153 ? 27.173 14.411 -32.280 1.00 55.31 153 TYR A CA 1
ATOM 1188 C C . TYR A 1 153 ? 26.632 13.029 -32.642 1.00 55.31 153 TYR A C 1
ATOM 1190 O O . TYR A 1 153 ? 26.189 12.794 -33.767 1.00 55.31 153 TYR A O 1
ATOM 1198 N N . HIS A 1 154 ? 26.612 12.125 -31.668 1.00 57.03 154 HIS A N 1
ATOM 1199 C CA . HIS A 1 154 ? 26.104 10.768 -31.811 1.00 57.03 154 HIS A CA 1
ATOM 1200 C C . HIS A 1 154 ? 24.858 10.578 -30.952 1.00 57.03 154 HIS A C 1
ATOM 1202 O O . HIS A 1 154 ? 24.829 10.919 -29.771 1.00 57.03 154 HIS A O 1
ATOM 1208 N N . ASN A 1 155 ? 23.823 9.999 -31.559 1.00 60.94 155 ASN A N 1
ATOM 1209 C CA . ASN A 1 155 ? 22.587 9.631 -30.884 1.00 60.94 155 ASN A CA 1
ATOM 1210 C C . ASN A 1 155 ? 22.464 8.111 -30.884 1.00 60.94 155 ASN A C 1
ATOM 1212 O O . ASN A 1 155 ? 22.237 7.512 -31.935 1.00 60.94 155 ASN A O 1
ATOM 1216 N N . THR A 1 156 ? 22.586 7.495 -29.712 1.00 62.16 156 THR A N 1
ATOM 1217 C CA . THR A 1 156 ? 22.387 6.051 -29.552 1.00 62.16 156 THR A CA 1
ATOM 1218 C C . THR A 1 156 ? 21.019 5.793 -28.940 1.00 62.16 156 THR A C 1
ATOM 1220 O O . THR A 1 156 ? 20.691 6.379 -27.910 1.00 62.16 156 THR A O 1
ATOM 1223 N N . PHE A 1 157 ? 20.237 4.900 -29.550 1.00 68.88 157 PHE A N 1
ATOM 1224 C CA . PHE A 1 157 ? 18.956 4.428 -29.023 1.00 68.88 157 PHE A CA 1
ATOM 1225 C C . PHE A 1 157 ? 19.090 2.961 -28.621 1.00 68.88 157 PHE A C 1
ATOM 1227 O O . PHE A 1 157 ? 19.615 2.153 -29.386 1.00 68.88 157 PHE A O 1
ATOM 1234 N N . ARG A 1 158 ? 18.631 2.611 -27.421 1.00 68.69 158 ARG A N 1
ATOM 1235 C CA . ARG A 1 158 ? 18.625 1.238 -26.908 1.00 68.69 158 ARG A CA 1
ATOM 1236 C C . ARG A 1 158 ? 17.243 0.901 -26.387 1.00 68.69 158 ARG A C 1
ATOM 1238 O O . ARG A 1 158 ? 16.717 1.624 -25.553 1.00 68.69 158 ARG A O 1
ATOM 1245 N N . THR A 1 159 ? 16.674 -0.203 -26.840 1.00 75.81 159 THR A N 1
ATOM 1246 C CA . THR A 1 159 ? 15.404 -0.722 -26.326 1.00 75.81 159 THR A CA 1
ATOM 1247 C C . THR A 1 159 ? 15.667 -1.811 -25.296 1.00 75.81 159 THR A C 1
ATOM 1249 O O . THR A 1 159 ? 16.503 -2.686 -25.522 1.00 75.81 159 THR A O 1
ATOM 1252 N N . ALA A 1 160 ? 14.953 -1.778 -24.175 1.00 75.81 160 ALA A N 1
ATOM 1253 C CA . ALA A 1 160 ? 15.034 -2.784 -23.126 1.00 75.81 160 ALA A CA 1
ATOM 1254 C C . ALA A 1 160 ? 13.626 -3.198 -22.665 1.00 75.81 160 ALA A C 1
ATOM 1256 O O . ALA A 1 160 ? 12.764 -2.328 -22.494 1.00 75.81 160 ALA A O 1
ATOM 1257 N N . PRO A 1 161 ? 13.380 -4.500 -22.435 1.00 84.88 161 PRO A N 1
ATOM 1258 C CA . PRO A 1 161 ? 12.120 -4.958 -21.874 1.00 84.88 161 PRO A CA 1
ATOM 1259 C C . PRO A 1 161 ? 12.008 -4.529 -20.409 1.00 84.88 161 PRO A C 1
ATOM 1261 O O . PRO A 1 161 ? 12.927 -4.717 -19.603 1.00 84.88 161 PRO A O 1
ATOM 1264 N N . VAL A 1 162 ? 10.852 -3.985 -20.054 1.00 83.81 162 VAL A N 1
ATOM 1265 C CA . VAL A 1 162 ? 10.534 -3.553 -18.696 1.00 83.81 162 VAL A CA 1
ATOM 1266 C C . VAL A 1 162 ? 9.185 -4.093 -18.250 1.00 83.81 162 VAL A C 1
ATOM 1268 O O . VAL A 1 162 ? 8.354 -4.522 -19.053 1.00 83.81 162 VAL A O 1
ATOM 1271 N N . VAL A 1 163 ? 8.971 -4.068 -16.943 1.00 90.50 163 VAL A N 1
ATOM 1272 C CA . VAL A 1 163 ? 7.741 -4.527 -16.311 1.00 90.50 163 VAL A CA 1
ATOM 1273 C C . VAL A 1 163 ? 7.221 -3.486 -15.336 1.00 90.50 163 VAL A C 1
ATOM 1275 O O . VAL A 1 163 ? 7.990 -2.831 -14.633 1.00 90.50 163 VAL A O 1
ATOM 1278 N N . ILE A 1 164 ? 5.900 -3.359 -15.285 1.00 90.25 164 ILE A N 1
ATOM 1279 C CA . ILE A 1 164 ? 5.179 -2.612 -14.259 1.00 90.25 164 ILE A CA 1
ATOM 1280 C C . ILE A 1 164 ? 4.222 -3.582 -13.583 1.00 90.25 164 ILE A C 1
ATOM 1282 O O . ILE A 1 164 ? 3.425 -4.244 -14.241 1.00 90.25 164 ILE A O 1
ATOM 1286 N N . PHE A 1 165 ? 4.281 -3.635 -12.262 1.00 93.38 165 PHE A N 1
ATOM 1287 C CA . PHE A 1 165 ? 3.354 -4.367 -11.422 1.00 93.38 165 PHE A CA 1
ATOM 1288 C C . PHE A 1 165 ? 2.433 -3.379 -10.738 1.00 93.38 165 PHE A C 1
ATOM 1290 O O . PHE A 1 165 ? 2.870 -2.504 -9.985 1.00 93.38 165 PHE A O 1
ATOM 1297 N N . THR A 1 166 ? 1.148 -3.524 -11.023 1.00 92.81 166 THR A N 1
ATOM 1298 C CA . THR A 1 166 ? 0.101 -2.653 -10.495 1.00 92.81 166 THR A CA 1
ATOM 1299 C C . THR A 1 166 ? -0.767 -3.389 -9.495 1.00 92.81 166 THR A C 1
ATOM 1301 O O . THR A 1 166 ? -0.938 -4.605 -9.569 1.00 92.81 166 THR A O 1
ATOM 1304 N N . LEU A 1 167 ? -1.325 -2.625 -8.570 1.00 91.88 167 LEU A N 1
ATOM 1305 C CA . LEU A 1 167 ? -2.347 -3.055 -7.635 1.00 91.88 167 LEU A CA 1
ATOM 1306 C C . LEU A 1 167 ? -3.720 -2.587 -8.108 1.00 91.88 167 LEU A C 1
ATOM 1308 O O . LEU A 1 167 ? -3.851 -1.624 -8.872 1.00 91.88 167 LEU A O 1
ATOM 1312 N N . LYS A 1 168 ? -4.764 -3.222 -7.572 1.00 88.69 168 LYS A N 1
ATOM 1313 C CA . LYS A 1 168 ? -6.113 -2.669 -7.660 1.00 88.69 168 LYS A CA 1
ATOM 1314 C C . LYS A 1 168 ? -6.126 -1.276 -7.020 1.00 88.69 168 LYS A C 1
ATOM 1316 O O . LYS A 1 168 ? -5.515 -1.048 -5.977 1.00 88.69 168 LYS A O 1
ATOM 1321 N N . ARG A 1 169 ? -6.845 -0.341 -7.642 1.00 83.00 169 ARG A N 1
ATOM 1322 C CA . ARG A 1 169 ? -7.083 0.992 -7.076 1.00 83.00 169 ARG A CA 1
ATOM 1323 C C . ARG A 1 169 ? -7.684 0.866 -5.672 1.00 83.00 169 ARG A C 1
ATOM 1325 O O . ARG A 1 169 ? -8.671 0.152 -5.502 1.00 83.00 169 ARG A O 1
ATOM 1332 N N . ASN A 1 170 ? -7.116 1.609 -4.719 1.00 79.50 170 ASN A N 1
ATOM 1333 C CA . ASN A 1 170 ? -7.549 1.660 -3.317 1.00 79.50 170 ASN A CA 1
ATOM 1334 C C . ASN A 1 170 ? -7.606 0.285 -2.636 1.00 79.50 170 ASN A C 1
ATOM 1336 O O . ASN A 1 170 ? -8.525 0.012 -1.866 1.00 79.50 170 ASN A O 1
ATOM 1340 N N . ASP A 1 171 ? -6.651 -0.596 -2.928 1.00 88.81 171 ASP A N 1
ATOM 1341 C CA . ASP A 1 171 ? -6.576 -1.884 -2.248 1.00 88.81 171 ASP A CA 1
ATOM 1342 C C . ASP A 1 171 ? -6.307 -1.681 -0.741 1.00 88.81 171 ASP A C 1
ATOM 1344 O O . ASP A 1 171 ? -5.248 -1.159 -0.377 1.00 88.81 171 ASP A O 1
ATOM 1348 N N . PRO A 1 172 ? -7.217 -2.093 0.166 1.00 87.44 172 PRO A N 1
ATOM 1349 C CA . PRO A 1 172 ? -7.044 -1.883 1.607 1.00 87.44 172 PRO A CA 1
ATOM 1350 C C . PRO A 1 172 ? -5.838 -2.642 2.181 1.00 87.44 172 PRO A C 1
ATOM 1352 O O . PRO A 1 172 ? -5.335 -2.299 3.258 1.00 87.44 172 PRO A O 1
ATOM 1355 N N . ARG A 1 173 ? -5.324 -3.634 1.445 1.00 91.44 173 ARG A N 1
ATOM 1356 C CA . ARG A 1 173 ? -4.130 -4.407 1.804 1.00 91.44 173 ARG A CA 1
ATOM 1357 C C . ARG A 1 173 ? -2.838 -3.604 1.681 1.00 91.44 173 ARG A C 1
ATOM 1359 O O . ARG A 1 173 ? -1.815 -4.069 2.169 1.00 91.44 173 ARG A O 1
ATOM 1366 N N . PHE A 1 174 ? -2.861 -2.414 1.077 1.00 90.75 174 PHE A N 1
ATOM 1367 C CA . PHE A 1 174 ? -1.663 -1.599 0.875 1.00 90.75 174 PHE A CA 1
ATOM 1368 C C . PHE A 1 174 ? -1.896 -0.132 1.239 1.00 90.75 174 PHE A C 1
ATOM 1370 O O . PHE A 1 174 ? -2.944 0.446 0.949 1.00 90.75 174 PHE A O 1
ATOM 1377 N N . LEU A 1 175 ? -0.927 0.491 1.907 1.00 87.88 175 LEU A N 1
ATOM 1378 C CA . LEU A 1 175 ? -0.835 1.949 1.955 1.00 87.88 175 LEU A CA 1
ATOM 1379 C C . LEU A 1 175 ? -0.027 2.428 0.766 1.00 87.88 175 LEU A C 1
ATOM 1381 O O . LEU A 1 175 ? 0.906 1.759 0.322 1.00 87.88 175 LEU A O 1
ATOM 1385 N N . TYR A 1 176 ? -0.386 3.609 0.288 1.00 83.75 176 TYR A N 1
ATOM 1386 C CA . TYR A 1 176 ? 0.260 4.232 -0.846 1.00 83.75 176 TYR A CA 1
ATOM 1387 C C . TYR A 1 176 ? 0.880 5.544 -0.405 1.00 83.75 176 TYR A C 1
ATOM 1389 O O . TYR A 1 176 ? 0.243 6.340 0.285 1.00 83.75 176 TYR A O 1
ATOM 1397 N N . ARG A 1 177 ? 2.114 5.783 -0.840 1.00 79.56 177 ARG A N 1
ATOM 1398 C CA . ARG A 1 177 ? 2.714 7.105 -0.808 1.00 79.56 177 ARG A CA 1
ATOM 1399 C C . ARG A 1 177 ? 2.586 7.718 -2.188 1.00 79.56 177 ARG A C 1
ATOM 1401 O O . ARG A 1 177 ? 2.970 7.128 -3.198 1.00 79.56 177 ARG A O 1
ATOM 1408 N N . LEU A 1 178 ? 2.064 8.930 -2.202 1.00 73.19 178 LEU A N 1
ATOM 1409 C CA . LEU A 1 178 ? 2.083 9.767 -3.377 1.00 73.19 178 LEU A CA 1
ATOM 1410 C C . LEU A 1 178 ? 3.515 10.253 -3.595 1.00 73.19 178 LEU A C 1
ATOM 1412 O O . LEU A 1 178 ? 4.079 10.914 -2.722 1.00 73.19 178 LEU A O 1
ATOM 1416 N N . GLN A 1 179 ? 4.118 9.909 -4.727 1.00 62.72 179 GLN A N 1
ATOM 1417 C CA . GLN A 1 179 ? 5.452 10.396 -5.059 1.00 62.72 179 GLN A CA 1
ATOM 1418 C C . GLN A 1 179 ? 5.350 11.487 -6.122 1.00 62.72 179 GLN A C 1
ATOM 1420 O O . GLN A 1 179 ? 4.899 11.239 -7.240 1.00 62.72 179 GLN A O 1
ATOM 1425 N N . TRP A 1 180 ? 5.780 12.693 -5.747 1.00 48.03 180 TRP A N 1
ATOM 1426 C CA . TRP A 1 180 ? 5.993 13.821 -6.648 1.00 48.03 180 TRP A CA 1
ATOM 1427 C C . TRP A 1 180 ? 7.498 13.953 -6.886 1.00 48.03 180 TRP A C 1
ATOM 1429 O O . TRP A 1 180 ? 8.280 13.960 -5.939 1.00 48.03 180 TRP A O 1
ATOM 1439 N N . ASN A 1 181 ? 7.924 14.040 -8.144 1.00 45.78 181 ASN A N 1
ATOM 1440 C CA . ASN A 1 181 ? 9.336 14.200 -8.486 1.00 45.78 181 ASN A CA 1
ATOM 1441 C C . ASN A 1 181 ? 9.762 15.673 -8.393 1.00 45.78 181 ASN A C 1
ATOM 1443 O O . ASN A 1 181 ? 10.057 16.256 -9.424 1.00 45.78 181 ASN A O 1
ATOM 1447 N N . ASP A 1 182 ? 9.746 16.297 -7.212 1.00 41.44 182 ASP A N 1
ATOM 1448 C CA . ASP A 1 182 ? 10.267 17.661 -7.063 1.00 41.44 182 ASP A CA 1
ATOM 1449 C C . ASP A 1 182 ? 11.679 17.567 -6.499 1.00 41.44 182 ASP A C 1
ATOM 1451 O O . ASP A 1 182 ? 11.902 16.968 -5.447 1.00 41.44 182 ASP A O 1
ATOM 1455 N N . ARG A 1 183 ? 12.652 18.132 -7.216 1.00 40.62 183 ARG A N 1
ATOM 1456 C CA . ARG A 1 183 ? 14.094 18.003 -6.930 1.00 40.62 183 ARG A CA 1
ATOM 1457 C C . ARG A 1 183 ? 14.526 18.577 -5.572 1.00 40.62 183 ARG A C 1
ATOM 1459 O O . ARG A 1 183 ? 15.712 18.534 -5.264 1.00 40.62 183 ARG A O 1
ATOM 1466 N N . PHE A 1 184 ? 13.609 19.111 -4.772 1.00 35.69 184 PHE A N 1
ATOM 1467 C CA . PHE A 1 184 ? 13.920 19.756 -3.502 1.00 35.69 184 PHE A CA 1
ATOM 1468 C C . PHE A 1 184 ? 13.926 18.826 -2.287 1.00 35.69 184 PHE A C 1
ATOM 1470 O O . PHE A 1 184 ? 14.566 19.169 -1.297 1.00 35.69 184 PHE A O 1
ATOM 1477 N N . LEU A 1 185 ? 13.283 17.654 -2.328 1.00 29.94 185 LEU A N 1
ATOM 1478 C CA . LEU A 1 185 ? 13.239 16.753 -1.171 1.00 29.94 185 LEU A CA 1
ATOM 1479 C C . LEU A 1 185 ? 13.276 15.273 -1.599 1.00 29.94 185 LEU A C 1
ATOM 1481 O O . LEU A 1 185 ? 12.242 14.656 -1.834 1.00 29.94 185 LEU A O 1
ATOM 1485 N N . ILE A 1 186 ? 14.484 14.698 -1.549 1.00 33.31 186 ILE A N 1
ATOM 1486 C CA . ILE A 1 186 ? 14.799 13.258 -1.426 1.00 33.31 186 ILE A CA 1
ATOM 1487 C C . ILE A 1 186 ? 14.992 12.469 -2.743 1.00 33.31 186 ILE A C 1
ATOM 1489 O O . ILE A 1 186 ? 14.289 12.613 -3.739 1.00 33.31 186 ILE A O 1
ATOM 1493 N N . GLU A 1 187 ? 16.038 11.641 -2.703 1.00 34.31 187 GLU A N 1
ATOM 1494 C CA . GLU A 1 187 ? 16.772 10.966 -3.773 1.00 34.31 187 GLU A CA 1
ATOM 1495 C C . GLU A 1 187 ? 15.947 10.011 -4.674 1.00 34.31 187 GLU A C 1
ATOM 1497 O O . GLU A 1 187 ? 15.208 9.142 -4.223 1.00 34.31 187 GLU A O 1
ATOM 1502 N N . LYS A 1 188 ? 16.130 10.233 -5.985 1.00 39.81 188 LYS A N 1
ATOM 1503 C CA . LYS A 1 188 ? 15.817 9.479 -7.223 1.00 39.81 188 LYS A CA 1
ATOM 1504 C C . LYS A 1 188 ? 14.935 8.209 -7.178 1.00 39.81 188 LYS A C 1
ATOM 1506 O O . LYS A 1 188 ? 15.385 7.144 -6.779 1.00 39.81 188 LYS A O 1
ATOM 1511 N N . ALA A 1 189 ? 13.819 8.280 -7.921 1.00 41.34 189 ALA A N 1
ATOM 1512 C CA . ALA A 1 189 ? 13.553 7.440 -9.107 1.00 41.34 189 ALA A CA 1
ATOM 1513 C C . ALA A 1 189 ? 12.449 8.068 -9.989 1.00 41.34 189 ALA A C 1
ATOM 1515 O O . ALA A 1 189 ? 11.437 8.534 -9.471 1.00 41.34 189 ALA A O 1
ATOM 1516 N N . SER A 1 190 ? 12.630 8.115 -11.316 1.00 40.53 190 SER A N 1
ATOM 1517 C CA . SER A 1 190 ? 11.765 8.879 -12.237 1.00 40.53 190 SER A CA 1
ATOM 1518 C C . SER A 1 190 ? 10.897 8.013 -13.156 1.00 40.53 190 SER A C 1
ATOM 1520 O O . SER A 1 190 ? 11.404 7.099 -13.803 1.00 40.53 190 SER A O 1
ATOM 1522 N N . PHE A 1 191 ? 9.628 8.410 -13.303 1.00 41.06 191 PHE A N 1
ATOM 1523 C CA . PHE A 1 191 ? 8.720 8.041 -14.395 1.00 41.06 191 PHE A CA 1
ATOM 1524 C C . PHE A 1 191 ? 8.396 9.313 -15.204 1.00 41.06 191 PHE A C 1
ATOM 1526 O O . PHE A 1 191 ? 7.678 10.172 -14.687 1.00 41.06 191 PHE A O 1
ATOM 1533 N N . PRO A 1 192 ? 8.927 9.514 -16.422 1.00 38.22 192 PRO A N 1
ATOM 1534 C CA . PRO A 1 192 ? 8.522 10.645 -17.248 1.00 38.22 192 PRO A CA 1
ATOM 1535 C C . PRO A 1 192 ? 7.389 10.252 -18.207 1.00 38.22 192 PRO A C 1
ATOM 1537 O O . PRO A 1 192 ? 7.512 9.293 -18.964 1.00 38.22 192 PRO A O 1
ATOM 1540 N N . VAL A 1 193 ? 6.313 11.041 -18.228 1.00 39.47 193 VAL A N 1
ATOM 1541 C CA . VAL A 1 193 ? 5.360 11.087 -19.349 1.00 39.47 193 VAL A CA 1
ATOM 1542 C C . VAL A 1 193 ? 5.085 12.567 -19.682 1.00 39.47 193 VAL A C 1
ATOM 1544 O O . VAL A 1 193 ? 5.319 13.439 -18.863 1.00 39.47 193 VAL A O 1
ATOM 1547 N N . ARG A 1 194 ? 4.675 12.914 -20.900 1.00 36.75 194 ARG A N 1
ATOM 1548 C CA . ARG A 1 194 ? 3.835 14.081 -21.244 1.00 36.75 194 ARG A CA 1
ATOM 1549 C C . ARG A 1 194 ? 3.012 13.664 -22.452 1.00 36.75 194 ARG A C 1
ATOM 1551 O O . ARG A 1 194 ? 3.543 12.968 -23.312 1.00 36.75 194 ARG A O 1
ATOM 1558 N N . VAL A 1 195 ? 1.727 14.006 -22.493 1.00 35.81 195 VAL A N 1
ATOM 1559 C CA . VAL A 1 195 ? 0.848 13.692 -23.629 1.00 35.81 195 VAL A CA 1
ATOM 1560 C C . VAL A 1 195 ? 0.524 14.975 -24.311 1.00 35.81 195 VAL A C 1
ATOM 1562 O O . VAL A 1 195 ? 0.233 15.976 -23.668 1.00 35.81 195 VAL A O 1
ATOM 1565 N N . TYR A 1 196 ? 0.653 14.906 -25.622 1.00 34.34 196 TYR A N 1
ATOM 1566 C CA . TYR A 1 196 ? 0.211 15.938 -26.520 1.00 34.34 196 TYR A CA 1
ATOM 1567 C C . TYR A 1 196 ? -1.291 15.791 -26.754 1.00 34.34 196 TYR A C 1
ATOM 1569 O O . TYR A 1 196 ? -1.786 14.677 -26.949 1.00 34.34 196 TYR A O 1
ATOM 1577 N N . ASP A 1 197 ? -1.977 16.930 -26.771 1.00 31.22 197 ASP A N 1
ATOM 1578 C CA . ASP A 1 197 ? -3.404 17.060 -27.087 1.00 31.22 197 ASP A CA 1
ATOM 1579 C C . ASP A 1 197 ? -3.675 17.072 -28.607 1.00 31.22 197 ASP A C 1
ATOM 1581 O O . ASP A 1 197 ? -4.814 17.210 -29.044 1.00 31.22 197 ASP A O 1
ATOM 1585 N N . THR A 1 198 ? -2.642 16.880 -29.433 1.00 31.34 198 THR A N 1
ATOM 1586 C CA . THR A 1 198 ? -2.742 16.715 -30.889 1.00 31.34 198 THR A CA 1
ATOM 1587 C C . THR A 1 198 ? -1.934 15.502 -31.365 1.00 31.34 198 THR A C 1
ATOM 1589 O O . THR A 1 198 ? -0.871 15.213 -30.804 1.00 31.34 198 THR A O 1
ATOM 1592 N N . PRO A 1 199 ? -2.422 14.752 -32.376 1.00 35.88 199 PRO A N 1
ATOM 1593 C CA . PRO A 1 199 ? -1.701 13.605 -32.919 1.00 35.88 199 PRO A CA 1
ATOM 1594 C C . PRO A 1 199 ? -0.383 14.052 -33.566 1.00 35.88 199 PRO A C 1
ATOM 1596 O O . PRO A 1 199 ? -0.350 15.018 -34.329 1.00 35.88 199 PRO A O 1
ATOM 1599 N N . LEU A 1 200 ? 0.707 13.349 -33.243 1.00 40.22 200 LEU A N 1
ATOM 1600 C CA . LEU A 1 200 ? 2.006 13.562 -33.881 1.00 40.22 200 LEU A CA 1
ATOM 1601 C C . LEU A 1 200 ? 1.942 13.063 -35.337 1.00 40.22 200 LEU A C 1
ATOM 1603 O O . LEU A 1 200 ? 1.386 11.988 -35.568 1.00 40.22 200 LEU A O 1
ATOM 1607 N N . PRO A 1 201 ? 2.510 13.793 -36.313 1.00 39.09 201 PRO A N 1
ATOM 1608 C CA . PRO A 1 201 ? 2.627 13.303 -37.684 1.00 39.09 201 PRO A CA 1
ATOM 1609 C C . PRO A 1 201 ? 3.501 12.038 -37.737 1.00 39.09 201 PRO A C 1
ATOM 1611 O O . PRO A 1 201 ? 4.490 11.936 -37.013 1.00 39.09 201 PRO A O 1
ATOM 1614 N N . GLU A 1 202 ? 3.157 11.083 -38.605 1.00 42.69 202 GLU A N 1
ATOM 1615 C CA . GLU A 1 202 ? 3.742 9.726 -38.630 1.00 42.69 202 GLU A CA 1
ATOM 1616 C C . GLU A 1 202 ? 5.246 9.674 -38.967 1.00 42.69 202 GLU A C 1
ATOM 1618 O O . GLU A 1 202 ? 5.907 8.666 -38.720 1.00 42.69 202 GLU A O 1
ATOM 1623 N N . SER A 1 203 ? 5.822 10.760 -39.491 1.00 35.22 203 SER A N 1
ATOM 1624 C CA . SER A 1 203 ? 7.224 10.822 -39.905 1.00 35.22 203 SER A CA 1
ATOM 1625 C C . SER A 1 203 ? 7.938 12.056 -39.345 1.00 35.22 203 SER A C 1
ATOM 1627 O O . SER A 1 203 ? 7.717 13.179 -39.799 1.00 35.22 203 SER A O 1
ATOM 1629 N N . GLY A 1 204 ? 8.846 11.834 -38.393 1.00 38.62 204 GLY A N 1
ATOM 1630 C CA . GLY A 1 204 ? 9.733 12.858 -37.837 1.00 38.62 204 GLY A CA 1
ATOM 1631 C C . GLY A 1 204 ? 10.295 12.460 -36.470 1.00 38.62 204 GLY A C 1
ATOM 1632 O O . GLY A 1 204 ? 9.616 11.827 -35.667 1.00 38.62 204 GLY A O 1
ATOM 1633 N N . ARG A 1 205 ? 11.555 12.816 -36.184 1.00 34.56 205 ARG A N 1
ATOM 1634 C CA . ARG A 1 205 ? 12.108 12.755 -34.819 1.00 34.56 205 ARG A CA 1
ATOM 1635 C C . ARG A 1 205 ? 11.718 14.044 -34.098 1.00 34.56 205 ARG A C 1
ATOM 1637 O O . ARG A 1 205 ? 12.267 15.097 -34.406 1.00 34.56 205 ARG A O 1
ATOM 1644 N N . TYR A 1 206 ? 10.778 13.960 -33.162 1.00 37.62 206 TYR A N 1
ATOM 1645 C CA . TYR A 1 206 ? 10.307 15.107 -32.382 1.00 37.62 206 TYR A CA 1
ATOM 1646 C C . TYR A 1 206 ? 10.998 15.179 -31.016 1.00 37.62 206 TYR A C 1
ATOM 1648 O O . TYR A 1 206 ? 11.182 14.165 -30.343 1.00 37.62 206 TYR A O 1
ATOM 1656 N N . THR A 1 207 ? 11.360 16.392 -30.599 1.00 33.66 207 THR A N 1
ATOM 1657 C CA . THR A 1 207 ? 11.978 16.690 -29.299 1.00 33.66 207 THR A CA 1
ATOM 1658 C C . THR A 1 207 ? 10.893 17.087 -28.292 1.00 33.66 207 THR A C 1
ATOM 1660 O O . THR A 1 207 ? 10.165 18.051 -28.524 1.00 33.66 207 THR A O 1
ATOM 1663 N N . VAL A 1 208 ? 10.787 16.374 -27.164 1.00 34.62 208 VAL A N 1
ATOM 1664 C CA . VAL A 1 208 ? 9.816 16.658 -26.086 1.00 34.62 208 VAL A CA 1
ATOM 1665 C C . VAL A 1 208 ? 10.558 17.145 -24.836 1.00 34.62 208 VAL A C 1
ATOM 1667 O O . VAL A 1 208 ? 11.384 16.397 -24.310 1.00 34.62 208 VAL A O 1
ATOM 1670 N N . PRO A 1 209 ? 10.283 18.353 -24.311 1.00 31.86 209 PRO A N 1
ATOM 1671 C CA . PRO A 1 209 ? 10.833 18.782 -23.031 1.00 31.86 209 PRO A CA 1
ATOM 1672 C C . PRO A 1 209 ? 10.121 18.096 -21.855 1.00 31.86 209 PRO A C 1
ATOM 1674 O O . PRO A 1 209 ? 8.891 18.035 -21.781 1.00 31.86 209 PRO A O 1
ATOM 1677 N N . VAL A 1 210 ? 10.919 17.607 -20.906 1.00 42.50 210 VAL A N 1
ATOM 1678 C CA . VAL A 1 210 ? 10.473 16.936 -19.678 1.00 42.50 210 VAL A CA 1
ATOM 1679 C C . VAL A 1 210 ? 10.120 17.991 -18.630 1.00 42.50 210 VAL A C 1
ATOM 1681 O O . VAL A 1 210 ? 10.972 18.415 -17.854 1.00 42.50 210 VAL A O 1
ATOM 1684 N N . VAL A 1 211 ? 8.863 18.438 -18.608 1.00 35.25 211 VAL A N 1
ATOM 1685 C CA . VAL A 1 211 ? 8.335 19.303 -17.540 1.00 35.25 211 VAL A CA 1
ATOM 1686 C C . VAL A 1 211 ? 6.933 18.815 -17.144 1.00 35.25 211 VAL A C 1
ATOM 1688 O O . VAL A 1 211 ? 6.044 18.819 -17.990 1.00 35.25 211 VAL A O 1
ATOM 1691 N N . PHE A 1 212 ? 6.808 18.350 -15.888 1.00 39.44 212 PHE A N 1
ATOM 1692 C CA . PHE A 1 212 ? 5.648 18.065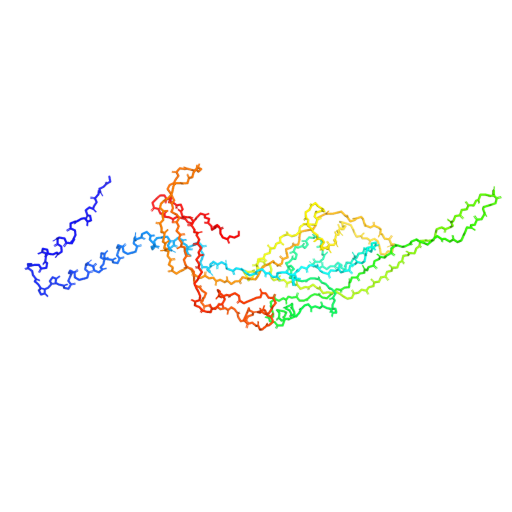 -14.996 1.00 39.44 212 PHE A CA 1
ATOM 1693 C C . PHE A 1 212 ? 4.186 18.168 -15.524 1.00 39.44 212 PHE A C 1
ATOM 1695 O O . PHE A 1 212 ? 3.932 19.000 -16.400 1.00 39.44 212 PHE A O 1
ATOM 1702 N N . PRO A 1 213 ? 3.176 17.438 -14.955 1.00 45.19 213 PRO A N 1
ATOM 1703 C CA . PRO A 1 213 ? 3.145 16.667 -13.688 1.00 45.19 213 PRO A CA 1
ATOM 1704 C C . PRO A 1 213 ? 2.559 15.225 -13.792 1.00 45.19 213 PRO A C 1
ATOM 1706 O O . PRO A 1 213 ? 1.489 15.026 -14.360 1.00 45.19 213 PRO A O 1
ATOM 1709 N N . TYR A 1 214 ? 3.186 14.223 -13.157 1.00 53.56 214 TYR A N 1
ATOM 1710 C CA . TYR A 1 214 ? 2.554 12.909 -12.911 1.00 53.56 214 TYR A CA 1
ATOM 1711 C C . TYR A 1 214 ? 2.540 12.607 -11.433 1.00 53.56 214 TYR A C 1
ATOM 1713 O O . TYR A 1 214 ? 3.570 12.670 -10.767 1.00 53.56 214 TYR A O 1
ATOM 1721 N N . MET A 1 215 ? 1.366 12.232 -10.951 1.00 58.56 215 MET A N 1
ATOM 1722 C CA . MET A 1 215 ? 1.175 11.692 -9.620 1.00 58.56 215 MET A CA 1
ATOM 1723 C C . MET A 1 215 ? 1.030 10.182 -9.761 1.00 58.56 215 MET A C 1
ATOM 1725 O O . MET A 1 215 ? 0.065 9.709 -10.363 1.00 58.56 215 MET A O 1
ATOM 1729 N N . VAL A 1 216 ? 1.980 9.430 -9.212 1.00 70.19 216 VAL A N 1
ATOM 1730 C CA . VAL A 1 216 ? 1.894 7.969 -9.106 1.00 70.19 216 VAL A CA 1
ATOM 1731 C C . VAL A 1 216 ? 1.712 7.606 -7.638 1.00 70.19 216 VAL A C 1
ATOM 1733 O O . VAL A 1 216 ? 2.389 8.154 -6.764 1.00 70.19 216 VAL A O 1
ATOM 1736 N N . SER A 1 217 ? 0.792 6.681 -7.377 1.00 78.50 217 SER A N 1
ATOM 1737 C CA . SER A 1 217 ? 0.588 6.108 -6.049 1.00 78.50 217 SER A CA 1
ATOM 1738 C C . SER A 1 217 ? 1.454 4.862 -5.924 1.00 78.50 217 SER A C 1
ATOM 1740 O O . SER A 1 217 ? 1.160 3.846 -6.552 1.00 78.50 217 SER A O 1
ATOM 1742 N N . ILE A 1 218 ? 2.535 4.938 -5.149 1.00 84.19 218 ILE A N 1
ATOM 1743 C CA . ILE A 1 218 ? 3.456 3.815 -4.943 1.00 84.19 218 ILE A CA 1
ATOM 1744 C C . ILE A 1 218 ? 3.096 3.125 -3.636 1.00 84.19 218 ILE A C 1
ATOM 1746 O O . ILE A 1 218 ? 2.968 3.791 -2.609 1.00 84.19 218 ILE A O 1
ATOM 1750 N N . ALA A 1 219 ? 2.934 1.804 -3.659 1.00 86.94 219 ALA A N 1
ATOM 1751 C CA . ALA A 1 219 ? 2.730 1.035 -2.437 1.00 86.94 219 ALA A CA 1
ATOM 1752 C C . ALA A 1 219 ? 3.914 1.257 -1.483 1.00 86.94 219 ALA A C 1
ATOM 1754 O O . ALA A 1 219 ? 5.055 1.021 -1.856 1.00 86.94 219 ALA A O 1
ATOM 1755 N N . SER A 1 220 ? 3.648 1.734 -0.270 1.00 87.19 220 SER A N 1
ATOM 1756 C CA . SER A 1 220 ? 4.665 2.043 0.742 1.00 87.19 220 SER A CA 1
ATOM 1757 C C . SER A 1 220 ? 4.603 1.107 1.944 1.00 87.19 220 SER A C 1
ATOM 1759 O O . SER A 1 220 ? 5.612 0.902 2.621 1.00 87.19 220 SER A O 1
ATOM 1761 N N . ALA A 1 221 ? 3.438 0.515 2.209 1.00 89.81 221 ALA A N 1
ATOM 1762 C CA . ALA A 1 221 ? 3.267 -0.452 3.280 1.00 89.81 221 ALA A CA 1
ATOM 1763 C C . ALA A 1 221 ? 2.243 -1.533 2.911 1.00 89.81 221 ALA A C 1
ATOM 1765 O O . ALA A 1 221 ? 1.297 -1.275 2.169 1.00 89.81 221 ALA A O 1
ATOM 1766 N N . ALA A 1 222 ? 2.419 -2.730 3.463 1.00 91.94 222 ALA A N 1
ATOM 1767 C CA . ALA A 1 222 ? 1.459 -3.826 3.437 1.00 91.94 222 ALA A CA 1
ATOM 1768 C C . ALA A 1 222 ? 0.670 -3.834 4.745 1.00 91.94 222 ALA A C 1
ATOM 1770 O O . ALA A 1 222 ? 1.256 -3.746 5.819 1.00 91.94 222 ALA A O 1
ATOM 1771 N N . CYS A 1 223 ? -0.649 -3.948 4.668 1.00 90.94 223 CYS A N 1
ATOM 1772 C CA . CYS A 1 223 ? -1.541 -3.789 5.805 1.00 90.94 223 CYS A CA 1
ATOM 1773 C C . CYS A 1 223 ? -2.396 -5.024 6.037 1.00 90.94 223 CYS A C 1
ATOM 1775 O O . CYS A 1 223 ? -2.896 -5.644 5.097 1.00 90.94 223 CYS A O 1
ATOM 1777 N N . LEU A 1 224 ? -2.638 -5.299 7.312 1.00 90.00 224 LEU A N 1
ATOM 1778 C CA . LEU A 1 224 ? -3.665 -6.216 7.773 1.00 90.00 224 LEU A CA 1
ATOM 1779 C C . LEU A 1 224 ? -4.729 -5.458 8.568 1.00 90.00 224 LEU A C 1
ATOM 1781 O O . LEU A 1 224 ? -4.461 -4.393 9.129 1.00 90.00 224 LEU A O 1
ATOM 1785 N N . SER A 1 225 ? -5.930 -6.026 8.608 1.00 88.25 225 SER A N 1
ATOM 1786 C CA . SER A 1 225 ? -6.994 -5.552 9.488 1.00 88.25 225 SER A CA 1
ATOM 1787 C C . SER A 1 225 ? -6.807 -6.133 10.892 1.00 88.25 225 SER A C 1
ATOM 1789 O O . SER A 1 225 ? -6.479 -7.313 11.043 1.00 88.25 225 SER A O 1
ATOM 1791 N N . VAL A 1 226 ? -6.994 -5.294 11.907 1.00 89.94 226 VAL A N 1
ATOM 1792 C CA . VAL A 1 226 ? -6.952 -5.640 13.327 1.00 89.94 226 VAL A CA 1
ATOM 1793 C C . VAL A 1 226 ? -8.214 -5.126 14.008 1.00 89.94 226 VAL A C 1
ATOM 1795 O O . VAL A 1 226 ? -8.689 -4.028 13.719 1.00 89.94 226 VAL A O 1
ATOM 1798 N N . GLN A 1 227 ? -8.775 -5.926 14.909 1.00 89.62 227 GLN A N 1
ATOM 1799 C CA . GLN A 1 227 ? -10.075 -5.637 15.516 1.00 89.62 227 GLN A CA 1
ATOM 1800 C C . GLN A 1 227 ? -9.902 -5.098 16.934 1.00 89.62 227 GLN A C 1
ATOM 1802 O O . GLN A 1 227 ? -9.114 -5.674 17.694 1.00 89.62 227 GLN A O 1
ATOM 1807 N N . PRO A 1 228 ? -10.608 -4.022 17.323 1.00 91.56 228 PRO A N 1
ATOM 1808 C CA . PRO A 1 228 ? -10.561 -3.530 18.690 1.00 91.56 228 PRO A CA 1
ATOM 1809 C C . PRO A 1 228 ? -11.249 -4.539 19.619 1.00 91.56 228 PRO A C 1
ATOM 1811 O O . PRO A 1 228 ? -12.331 -5.054 19.335 1.00 91.56 228 PRO A O 1
ATOM 1814 N N . ARG A 1 229 ? -10.602 -4.856 20.741 1.00 92.19 229 ARG A N 1
ATOM 1815 C CA . ARG A 1 229 ? -11.079 -5.852 21.714 1.00 92.19 229 ARG A CA 1
ATOM 1816 C C . ARG A 1 229 ? -11.455 -5.240 23.046 1.00 92.19 229 ARG A C 1
ATOM 1818 O O . ARG A 1 229 ? -12.454 -5.632 23.637 1.00 92.19 229 ARG A O 1
ATOM 1825 N N . GLU A 1 230 ? -10.655 -4.297 23.517 1.00 92.94 230 GLU A N 1
ATOM 1826 C CA . GLU A 1 230 ? -10.837 -3.677 24.824 1.00 92.94 230 GLU A CA 1
ATOM 1827 C C . GLU A 1 230 ? -10.306 -2.241 24.815 1.00 92.94 230 GLU A C 1
ATOM 1829 O O . GLU A 1 230 ? -9.374 -1.906 24.081 1.00 92.94 230 GLU A O 1
ATOM 1834 N N . VAL A 1 231 ? -10.902 -1.394 25.654 1.00 91.31 231 VAL A N 1
ATOM 1835 C CA . VAL A 1 231 ? -10.448 -0.024 25.906 1.00 91.31 231 VAL A CA 1
ATOM 1836 C C . VAL A 1 231 ? -10.040 0.075 27.369 1.00 91.31 231 VAL A C 1
ATOM 1838 O O . VAL A 1 231 ? -10.808 -0.263 28.268 1.00 91.31 231 VAL A O 1
ATOM 1841 N N . THR A 1 232 ? -8.816 0.530 27.608 1.00 92.44 232 THR A N 1
ATOM 1842 C CA . THR A 1 232 ? -8.180 0.590 28.930 1.00 92.44 232 THR A CA 1
ATOM 1843 C C . THR A 1 232 ? -7.533 1.958 29.153 1.00 92.44 232 THR A C 1
ATOM 1845 O O . THR A 1 232 ? -7.491 2.787 28.245 1.00 92.44 232 THR A O 1
ATOM 1848 N N . ASN A 1 233 ? -7.038 2.224 30.369 1.00 91.06 233 ASN A N 1
ATOM 1849 C CA . ASN A 1 233 ? -6.301 3.453 30.708 1.00 91.06 233 ASN A CA 1
ATOM 1850 C C . ASN A 1 233 ? -7.026 4.759 30.326 1.00 91.06 233 ASN A C 1
ATOM 1852 O O . ASN A 1 233 ? -6.410 5.696 29.822 1.00 91.06 233 ASN A O 1
ATOM 1856 N N . ILE A 1 234 ? -8.337 4.820 30.561 1.00 91.25 234 ILE A N 1
ATOM 1857 C CA . ILE A 1 234 ? -9.170 5.964 30.182 1.00 91.25 234 ILE A CA 1
ATOM 1858 C C . ILE A 1 234 ? -8.876 7.144 31.112 1.00 91.25 234 ILE A C 1
ATOM 1860 O O . ILE A 1 234 ? -9.046 7.047 32.328 1.00 91.25 234 ILE A O 1
ATOM 1864 N N . ARG A 1 235 ? -8.456 8.271 30.537 1.00 90.81 235 ARG A N 1
ATOM 1865 C CA . ARG A 1 235 ? -8.174 9.518 31.249 1.00 90.81 235 ARG A CA 1
ATOM 1866 C C . ARG A 1 235 ? -8.980 10.658 30.629 1.00 90.81 235 ARG A C 1
ATOM 1868 O O . ARG A 1 235 ? -8.869 10.871 29.419 1.00 90.81 235 ARG A O 1
ATOM 1875 N N . PRO A 1 236 ? -9.780 11.396 31.415 1.00 90.00 236 PRO A N 1
ATOM 1876 C CA . PRO A 1 236 ? -10.405 12.612 30.920 1.00 90.00 236 PRO A CA 1
ATOM 1877 C C . PRO A 1 236 ? -9.323 13.648 30.602 1.00 90.00 236 PRO A C 1
ATOM 1879 O O . PRO A 1 236 ? -8.343 13.786 31.333 1.00 90.00 236 PRO A O 1
ATOM 1882 N N . GLN A 1 237 ? -9.504 14.377 29.511 1.00 86.50 237 GLN A N 1
ATOM 1883 C CA . GLN A 1 237 ? -8.677 15.517 29.139 1.00 86.50 237 GLN A CA 1
ATOM 1884 C C . GLN A 1 237 ? -9.559 16.561 28.442 1.00 86.50 237 GLN A C 1
ATOM 1886 O O . GLN A 1 237 ? -10.512 16.225 27.736 1.00 86.50 237 GLN A O 1
ATOM 1891 N N . THR A 1 238 ? -9.231 17.834 28.600 1.00 82.81 238 THR A N 1
ATOM 1892 C CA . THR A 1 238 ? -9.921 18.910 27.882 1.00 82.81 238 THR A CA 1
ATOM 1893 C C . THR A 1 238 ? -9.180 19.185 26.585 1.00 82.81 238 THR A C 1
ATOM 1895 O O . THR A 1 238 ? -7.961 19.358 26.598 1.00 82.81 238 THR A O 1
ATOM 1898 N N . ASP A 1 239 ? -9.893 19.211 25.462 1.00 72.12 239 ASP A N 1
ATOM 1899 C CA . ASP A 1 239 ? -9.292 19.584 24.190 1.00 72.12 239 ASP A CA 1
ATOM 1900 C C . ASP A 1 239 ? -8.820 21.051 24.258 1.00 72.12 239 ASP A C 1
ATOM 1902 O O . ASP A 1 239 ? -9.639 21.948 24.478 1.00 72.12 239 ASP A O 1
ATOM 1906 N N . PRO A 1 240 ? -7.520 21.328 24.055 1.00 71.12 240 PRO A N 1
ATOM 1907 C CA . PRO A 1 240 ? -6.967 22.663 24.268 1.00 71.12 240 PRO A CA 1
ATOM 1908 C C . PRO A 1 240 ? -7.409 23.688 23.214 1.00 71.12 240 PRO A C 1
ATOM 1910 O O . PRO A 1 240 ? -7.211 24.881 23.417 1.00 71.12 240 PRO A O 1
ATOM 1913 N N . ARG A 1 241 ? -7.983 23.254 22.083 1.00 73.69 241 ARG A N 1
ATOM 1914 C CA . ARG A 1 241 ? -8.439 24.134 20.993 1.00 73.69 241 ARG A CA 1
ATOM 1915 C C . ARG A 1 241 ? -9.920 24.481 21.101 1.00 73.69 241 ARG A C 1
ATOM 1917 O O . ARG A 1 241 ? -10.318 25.566 20.701 1.00 73.69 241 ARG A O 1
ATOM 1924 N N . THR A 1 242 ? -10.732 23.549 21.587 1.00 77.44 242 THR A N 1
ATOM 1925 C CA . THR A 1 242 ? -12.201 23.660 21.599 1.00 77.44 242 THR A CA 1
ATOM 1926 C C . THR A 1 242 ? -12.786 23.785 23.002 1.00 77.44 242 THR A C 1
ATOM 1928 O O . THR A 1 242 ? -13.946 24.152 23.133 1.00 77.44 242 THR A O 1
ATOM 1931 N N . GLY A 1 243 ? -12.016 23.473 24.051 1.00 79.25 243 GLY A N 1
ATOM 1932 C CA . GLY A 1 243 ? -12.505 23.433 25.432 1.00 79.25 243 GLY A CA 1
ATOM 1933 C C . GLY A 1 243 ? -13.428 22.245 25.731 1.00 79.25 243 GLY A C 1
ATOM 1934 O O . GLY A 1 243 ? -13.898 22.103 26.857 1.00 79.25 243 GLY A O 1
ATOM 1935 N N . ASN A 1 244 ? -13.677 21.376 24.747 1.00 82.88 244 ASN A N 1
ATOM 1936 C CA . ASN A 1 244 ? -14.580 20.241 24.886 1.00 82.88 244 ASN A CA 1
ATOM 1937 C C . ASN A 1 244 ? -13.949 19.114 25.707 1.00 82.88 244 ASN A C 1
ATOM 1939 O O . ASN A 1 244 ? -12.741 18.864 25.641 1.00 82.88 244 ASN A O 1
ATOM 1943 N N . LEU A 1 245 ? -14.790 18.384 26.441 1.00 84.75 245 LEU A N 1
ATOM 1944 C CA . LEU A 1 245 ? -14.369 17.172 27.130 1.00 84.75 245 LEU A CA 1
ATOM 1945 C C . LEU A 1 245 ? -13.987 16.093 26.110 1.00 84.75 245 LEU A C 1
ATOM 1947 O O . LEU A 1 245 ? -14.715 15.810 25.156 1.00 84.75 245 LEU A O 1
ATOM 1951 N N . SER A 1 246 ? -12.849 15.458 26.346 1.00 86.75 246 SER A N 1
ATOM 1952 C CA . SER A 1 246 ? -12.392 14.293 25.601 1.00 86.75 246 SER A CA 1
ATOM 1953 C C . SER A 1 246 ? -11.800 13.251 26.548 1.00 86.75 246 SER A C 1
ATOM 1955 O O . SER A 1 246 ? -11.498 13.528 27.709 1.00 86.75 246 SER A O 1
ATOM 1957 N N . TYR A 1 247 ? -11.637 12.034 26.055 1.00 88.81 247 TYR A N 1
ATOM 1958 C CA . TYR A 1 247 ? -11.005 10.937 26.763 1.00 88.81 247 TYR A CA 1
ATOM 1959 C C . TYR A 1 247 ? -9.818 10.450 25.953 1.00 88.81 247 TYR A C 1
ATOM 1961 O O . TYR A 1 247 ? -9.969 10.071 24.794 1.00 88.81 247 TYR A O 1
ATOM 1969 N N . ARG A 1 248 ? -8.643 10.426 26.575 1.00 89.81 248 ARG A N 1
ATOM 1970 C CA . ARG A 1 248 ? -7.512 9.652 26.070 1.00 89.81 248 ARG A CA 1
ATOM 1971 C C . ARG A 1 248 ? -7.634 8.244 26.623 1.00 89.81 248 ARG A C 1
ATOM 1973 O O . ARG A 1 248 ? -7.760 8.085 27.835 1.00 89.81 248 ARG A O 1
ATOM 1980 N N . ALA A 1 249 ? -7.600 7.238 25.765 1.00 91.62 249 ALA A N 1
ATOM 1981 C CA . ALA A 1 249 ? -7.644 5.849 26.192 1.00 91.62 249 ALA A CA 1
ATOM 1982 C C . ALA A 1 249 ? -6.710 4.987 25.345 1.00 91.62 249 ALA A C 1
ATOM 1984 O O . ALA A 1 249 ? -6.365 5.333 24.217 1.00 91.62 249 ALA A O 1
ATOM 1985 N N . THR A 1 250 ? -6.307 3.850 25.899 1.00 93.94 250 THR A N 1
ATOM 1986 C CA . THR A 1 250 ? -5.567 2.828 25.168 1.00 93.94 250 THR A CA 1
ATOM 1987 C C . THR A 1 250 ? -6.550 1.811 24.609 1.00 93.94 250 THR A C 1
ATOM 1989 O O . THR A 1 250 ? -7.171 1.065 25.370 1.00 93.94 250 THR A O 1
ATOM 1992 N N . VAL A 1 251 ? -6.665 1.749 23.287 1.00 91.88 251 VAL A N 1
ATOM 1993 C CA . VAL A 1 251 ? -7.406 0.699 22.590 1.00 91.88 251 VAL A CA 1
ATOM 1994 C C . VAL A 1 251 ? -6.463 -0.469 22.344 1.00 91.88 251 VAL A C 1
ATOM 1996 O O . VAL A 1 251 ? -5.358 -0.302 21.819 1.00 91.88 251 VAL A O 1
ATOM 1999 N N . VAL A 1 252 ? -6.885 -1.661 22.747 1.00 93.25 252 VAL A N 1
ATOM 2000 C CA . VAL A 1 252 ? -6.161 -2.898 22.477 1.00 93.25 252 VAL A CA 1
ATOM 2001 C C . VAL A 1 252 ? -6.830 -3.601 21.308 1.00 93.25 252 VAL A C 1
ATOM 2003 O O . VAL A 1 252 ? -8.007 -3.957 21.371 1.00 93.25 252 VAL A O 1
ATOM 2006 N N . PHE A 1 253 ? -6.060 -3.821 20.254 1.00 91.19 253 PHE A N 1
ATOM 2007 C CA . PHE A 1 253 ? -6.461 -4.560 19.070 1.00 91.19 253 PHE A CA 1
ATOM 2008 C C . PHE A 1 253 ? -5.883 -5.969 19.111 1.00 91.19 253 PHE A C 1
ATOM 2010 O O . PHE A 1 253 ? -4.801 -6.180 19.665 1.00 91.19 253 PHE A O 1
ATOM 2017 N N . SER A 1 254 ? -6.568 -6.926 18.491 1.00 89.94 254 SER A N 1
ATOM 2018 C CA . SER A 1 254 ? -6.014 -8.257 18.245 1.00 89.94 254 SER A CA 1
ATOM 2019 C C . SER A 1 254 ? -5.824 -8.527 16.764 1.00 89.94 254 SER A C 1
ATOM 2021 O O . SER A 1 254 ? -6.591 -8.072 15.910 1.00 89.94 254 SER A O 1
ATOM 2023 N N . VAL A 1 255 ? -4.798 -9.322 16.481 1.00 87.44 255 VAL A N 1
ATOM 2024 C CA . VAL A 1 255 ? -4.556 -9.884 15.157 1.00 87.44 255 VAL A CA 1
ATOM 2025 C C . VAL A 1 255 ? -5.172 -11.274 15.131 1.00 87.44 255 VAL A C 1
ATOM 2027 O O . VAL A 1 255 ? -4.599 -12.237 15.639 1.00 87.44 255 VAL A O 1
ATOM 2030 N N . ASP A 1 256 ? -6.371 -11.368 14.567 1.00 82.56 256 ASP A N 1
ATOM 2031 C CA . ASP A 1 256 ? -7.131 -12.622 14.562 1.00 82.56 256 ASP A CA 1
ATOM 2032 C C . ASP A 1 256 ? -6.529 -13.639 13.594 1.00 82.56 256 ASP A C 1
ATOM 2034 O O . ASP A 1 256 ? -6.408 -14.824 13.902 1.00 82.56 256 ASP A O 1
ATOM 2038 N N . ARG A 1 257 ? -6.130 -13.168 12.409 1.00 85.19 257 ARG A N 1
ATOM 2039 C CA . ARG A 1 257 ? -5.522 -13.999 11.376 1.00 85.19 257 ARG A CA 1
ATOM 2040 C C . ARG A 1 257 ? -4.598 -13.177 10.493 1.00 85.19 257 ARG A C 1
ATOM 2042 O O . ARG A 1 257 ? -4.992 -12.148 9.952 1.00 85.19 257 ARG A O 1
ATOM 2049 N N . VAL A 1 258 ? -3.393 -13.692 10.278 1.00 88.25 258 VAL A N 1
ATOM 2050 C CA . VAL A 1 258 ? -2.479 -13.150 9.271 1.00 88.25 258 VAL A CA 1
ATOM 2051 C C . VAL A 1 258 ? -2.943 -13.603 7.886 1.00 88.25 258 VAL A C 1
ATOM 2053 O O . VAL A 1 258 ? -3.207 -14.796 7.691 1.00 88.25 258 VAL A O 1
ATOM 2056 N N . PRO A 1 259 ? -3.049 -12.697 6.901 1.00 90.19 259 PRO A N 1
ATOM 2057 C CA . PRO A 1 259 ? -3.337 -13.090 5.530 1.00 90.19 259 PRO A CA 1
ATOM 2058 C C . PRO A 1 259 ? -2.281 -14.063 4.992 1.00 90.19 259 PRO A C 1
ATOM 2060 O O . PRO A 1 259 ? -1.086 -13.839 5.157 1.00 90.19 259 PRO A O 1
ATOM 2063 N N . ALA A 1 260 ? -2.706 -15.104 4.272 1.00 91.81 260 ALA A N 1
ATOM 2064 C CA . ALA A 1 260 ? -1.800 -16.146 3.769 1.00 91.81 260 ALA A CA 1
ATOM 2065 C C . ALA A 1 260 ? -0.669 -15.613 2.865 1.00 91.81 260 ALA A C 1
ATOM 2067 O O . ALA A 1 260 ? 0.375 -16.242 2.746 1.00 91.81 260 ALA A O 1
ATOM 2068 N N . TRP A 1 261 ? -0.865 -14.456 2.227 1.00 91.94 261 TRP A N 1
ATOM 2069 C CA . TRP A 1 261 ? 0.151 -13.798 1.402 1.00 91.94 261 TRP A CA 1
ATOM 2070 C C . TRP A 1 261 ? 1.205 -13.024 2.210 1.00 91.94 261 TRP A C 1
ATOM 2072 O O . TRP A 1 261 ? 2.277 -12.755 1.685 1.00 91.94 261 TRP A O 1
ATOM 2082 N N . MET A 1 262 ? 0.924 -12.685 3.473 1.00 91.88 262 MET A N 1
ATOM 2083 C CA . MET A 1 262 ? 1.902 -12.100 4.403 1.00 91.88 262 MET A CA 1
ATOM 2084 C C . MET A 1 262 ? 2.649 -13.175 5.202 1.00 91.88 262 MET A C 1
ATOM 2086 O O . MET A 1 262 ? 3.686 -12.899 5.799 1.00 91.88 262 MET A O 1
ATOM 2090 N N . ASP A 1 263 ? 2.129 -14.404 5.227 1.00 89.75 263 ASP A N 1
ATOM 2091 C CA . ASP A 1 263 ? 2.691 -15.516 5.998 1.00 89.75 263 ASP A CA 1
ATOM 2092 C C . ASP A 1 263 ? 3.680 -16.385 5.203 1.00 89.75 263 ASP A C 1
ATOM 2094 O O . ASP A 1 263 ? 3.995 -17.514 5.564 1.00 89.75 263 ASP A O 1
ATOM 2098 N N . THR A 1 264 ? 4.174 -15.869 4.081 1.00 90.94 264 THR A N 1
ATOM 2099 C CA . THR A 1 264 ? 5.086 -16.590 3.189 1.00 90.94 264 THR A CA 1
ATOM 2100 C C . THR A 1 264 ? 6.527 -16.359 3.620 1.00 90.94 264 THR A C 1
ATOM 2102 O O . THR A 1 264 ? 6.881 -15.273 4.076 1.00 90.94 264 THR A O 1
ATOM 2105 N N . ALA A 1 265 ? 7.405 -17.346 3.424 1.00 91.50 265 ALA A N 1
ATOM 2106 C CA . ALA A 1 265 ? 8.829 -17.168 3.716 1.00 91.50 265 ALA A CA 1
ATOM 2107 C C . ALA A 1 265 ? 9.436 -15.978 2.944 1.00 91.50 265 ALA A C 1
ATOM 2109 O O . ALA A 1 265 ? 10.277 -15.260 3.484 1.00 91.50 265 ALA A O 1
ATOM 2110 N N . VAL A 1 266 ? 8.970 -15.734 1.710 1.00 92.81 266 VAL A N 1
ATOM 2111 C CA . VAL A 1 266 ? 9.387 -14.596 0.876 1.00 92.81 266 VAL A CA 1
ATOM 2112 C C . VAL A 1 266 ? 8.942 -13.269 1.486 1.00 92.81 266 VAL A C 1
ATOM 2114 O O . VAL A 1 266 ? 9.746 -12.351 1.602 1.00 92.81 266 VAL A O 1
ATOM 2117 N N . PHE A 1 267 ? 7.695 -13.159 1.937 1.00 92.12 267 PHE A N 1
ATOM 2118 C CA . PHE A 1 267 ? 7.217 -11.939 2.576 1.00 92.12 267 PHE A CA 1
ATOM 2119 C C . PHE A 1 267 ? 7.948 -11.678 3.897 1.00 92.12 267 PHE A C 1
ATOM 2121 O O . PHE A 1 267 ? 8.491 -10.594 4.108 1.00 92.12 267 PHE A O 1
ATOM 2128 N N . ARG A 1 268 ? 8.031 -12.695 4.764 1.00 89.19 268 ARG A N 1
ATOM 2129 C CA . ARG A 1 268 ? 8.634 -12.599 6.102 1.00 89.19 268 ARG A CA 1
ATOM 2130 C C . ARG A 1 268 ? 10.112 -12.214 6.059 1.00 89.19 268 ARG A C 1
ATOM 2132 O O . ARG A 1 268 ? 10.540 -11.396 6.866 1.00 89.19 268 ARG A O 1
ATOM 2139 N N . ARG A 1 269 ? 10.889 -12.757 5.114 1.00 89.75 269 ARG A N 1
ATOM 2140 C CA . ARG A 1 269 ? 12.315 -12.408 4.964 1.00 89.75 269 ARG A CA 1
ATOM 2141 C C . ARG A 1 269 ? 12.525 -11.008 4.377 1.00 89.75 269 ARG A C 1
ATOM 2143 O O . ARG A 1 269 ? 13.536 -10.383 4.663 1.00 89.75 269 ARG A O 1
ATOM 2150 N N . THR A 1 270 ? 11.600 -10.537 3.539 1.00 88.31 270 THR A N 1
ATOM 2151 C CA . THR A 1 270 ? 11.758 -9.282 2.794 1.00 88.31 270 THR A CA 1
ATOM 2152 C C . THR A 1 270 ? 11.218 -8.072 3.557 1.00 88.31 270 THR A C 1
ATOM 2154 O O . THR A 1 270 ? 11.833 -7.011 3.532 1.00 88.31 270 THR A O 1
ATOM 2157 N N . VAL A 1 271 ? 10.071 -8.223 4.221 1.00 86.38 271 VAL A N 1
ATOM 2158 C CA . VAL A 1 271 ? 9.367 -7.148 4.944 1.00 86.38 271 VAL A CA 1
ATOM 2159 C C . VAL A 1 271 ? 9.600 -7.240 6.457 1.00 86.38 271 VAL A C 1
ATOM 2161 O O . VAL A 1 271 ? 9.473 -6.250 7.175 1.00 86.38 271 VAL A O 1
ATOM 2164 N N . GLY A 1 272 ? 9.975 -8.421 6.948 1.00 84.38 272 GLY A N 1
ATOM 2165 C CA . GLY A 1 272 ? 10.156 -8.715 8.363 1.00 84.38 272 GLY A CA 1
ATOM 2166 C C . GLY A 1 272 ? 8.993 -9.506 8.964 1.00 84.38 272 GLY A C 1
ATOM 2167 O O . GLY A 1 272 ? 7.922 -9.676 8.374 1.00 84.38 272 GLY A O 1
ATOM 2168 N N . ALA A 1 273 ? 9.219 -10.000 10.179 1.00 81.50 273 ALA A N 1
ATOM 2169 C CA . ALA A 1 273 ? 8.256 -10.784 10.943 1.00 81.50 273 ALA A CA 1
ATOM 2170 C C . ALA A 1 273 ? 8.122 -10.239 12.375 1.00 81.50 273 ALA A C 1
ATOM 2172 O O . ALA A 1 273 ? 8.487 -10.934 13.318 1.00 81.50 273 ALA A O 1
ATOM 2173 N N . PRO A 1 274 ? 7.658 -8.990 12.562 1.00 82.25 274 PRO A N 1
ATOM 2174 C CA . PRO A 1 274 ? 7.471 -8.456 13.904 1.00 82.25 274 PRO A CA 1
ATOM 2175 C C . PRO A 1 274 ? 6.455 -9.281 14.697 1.00 82.25 274 PRO A C 1
ATOM 2177 O O . PRO A 1 274 ? 5.502 -9.821 14.130 1.00 82.25 274 PRO A O 1
ATOM 2180 N N . ASP A 1 275 ? 6.631 -9.308 16.018 1.00 81.12 275 ASP A N 1
ATOM 2181 C CA . ASP A 1 275 ? 5.847 -10.131 16.951 1.00 81.12 275 ASP A CA 1
ATOM 2182 C C . ASP A 1 275 ? 4.334 -9.902 16.843 1.00 81.12 275 ASP A C 1
ATOM 2184 O O . ASP A 1 275 ? 3.538 -10.815 17.058 1.00 81.12 275 ASP A O 1
ATOM 2188 N N . PHE A 1 276 ? 3.909 -8.699 16.442 1.00 78.00 276 PHE A N 1
ATOM 2189 C CA . PHE A 1 276 ? 2.492 -8.396 16.237 1.00 78.00 276 PHE A CA 1
ATOM 2190 C C . PHE A 1 276 ? 1.864 -9.101 15.028 1.00 78.00 276 PHE A C 1
ATOM 2192 O O . PHE A 1 276 ? 0.661 -9.032 14.817 1.00 78.00 276 PHE A O 1
ATOM 2199 N N . LEU A 1 277 ? 2.649 -9.767 14.190 1.00 79.31 277 LEU A N 1
ATOM 2200 C CA . LEU A 1 277 ? 2.114 -10.634 13.148 1.00 79.31 277 LEU A CA 1
ATOM 2201 C C . LEU A 1 277 ? 1.949 -12.074 13.636 1.00 79.31 277 LEU A C 1
ATOM 2203 O O . LEU A 1 277 ? 1.626 -12.936 12.827 1.00 79.31 277 LEU A O 1
ATOM 2207 N N . ALA A 1 278 ? 2.193 -12.375 14.911 1.00 79.62 278 ALA A N 1
ATOM 2208 C CA . ALA A 1 278 ? 1.793 -13.654 15.475 1.00 79.62 278 ALA A CA 1
ATOM 2209 C C . ALA A 1 278 ? 0.262 -13.670 15.675 1.00 79.62 278 ALA A C 1
ATOM 2211 O O . ALA A 1 278 ? -0.300 -12.680 16.166 1.00 79.62 278 ALA A O 1
ATOM 2212 N N . PRO A 1 279 ? -0.436 -14.766 15.317 1.00 75.75 279 PRO A N 1
ATOM 2213 C CA . PRO A 1 279 ? -1.855 -14.925 15.623 1.00 75.75 279 PRO A CA 1
ATOM 2214 C C . PRO A 1 279 ? -2.132 -14.737 17.119 1.00 75.75 279 PRO A C 1
ATOM 2216 O O . PRO A 1 279 ? -1.417 -15.277 17.962 1.00 75.75 279 PRO A O 1
ATOM 2219 N N . GLY A 1 280 ? -3.163 -13.962 17.453 1.00 78.12 280 GLY A N 1
ATOM 2220 C CA . GLY A 1 280 ? -3.537 -13.664 18.839 1.00 78.12 280 GLY A CA 1
ATOM 2221 C C . GLY A 1 280 ? -2.677 -12.598 19.528 1.00 78.12 280 GLY A C 1
ATOM 2222 O O . GLY A 1 280 ? -2.925 -12.275 20.692 1.00 78.12 280 GLY A O 1
ATOM 2223 N N . SER A 1 281 ? -1.698 -12.018 18.830 1.00 86.25 281 SER A N 1
ATOM 2224 C CA . SER A 1 281 ? -0.938 -10.882 19.349 1.00 86.25 281 SER A CA 1
ATOM 2225 C C . SER A 1 281 ? -1.848 -9.679 19.625 1.00 86.25 281 SER A C 1
ATOM 2227 O O . SER A 1 281 ? -2.872 -9.464 18.963 1.00 86.25 281 SER A O 1
ATOM 2229 N N . ARG A 1 282 ? -1.475 -8.902 20.649 1.00 89.25 282 ARG A N 1
ATOM 2230 C CA . ARG A 1 282 ? -2.203 -7.708 21.081 1.00 89.25 282 ARG A CA 1
ATOM 2231 C C . ARG A 1 282 ? -1.408 -6.457 20.748 1.00 89.25 282 ARG A C 1
ATOM 2233 O O . ARG A 1 282 ? -0.261 -6.312 21.160 1.00 89.25 282 ARG A O 1
ATOM 2240 N N . LEU A 1 283 ? -2.056 -5.539 20.051 1.00 89.06 283 LEU A N 1
ATOM 2241 C CA . LEU A 1 283 ? -1.534 -4.230 19.686 1.00 89.06 283 LEU A CA 1
ATOM 2242 C C . LEU A 1 283 ? -2.204 -3.178 20.557 1.00 89.06 283 LEU A C 1
ATOM 2244 O O . LEU A 1 283 ? -3.409 -3.238 20.767 1.00 89.06 283 LEU A O 1
ATOM 2248 N N . ARG A 1 284 ? -1.450 -2.207 21.063 1.00 90.62 284 ARG A N 1
ATOM 2249 C CA . ARG A 1 284 ? -1.996 -1.113 21.873 1.00 90.62 284 ARG A CA 1
ATOM 2250 C C . ARG A 1 284 ? -1.817 0.196 21.124 1.00 90.62 284 ARG A C 1
ATOM 2252 O O . ARG A 1 284 ? -0.698 0.495 20.718 1.00 90.62 284 ARG A O 1
ATOM 2259 N N . ARG A 1 285 ? -2.892 0.967 20.964 1.00 89.38 285 ARG A N 1
ATOM 2260 C CA . ARG A 1 285 ? -2.848 2.321 20.395 1.00 89.38 285 ARG A CA 1
ATOM 2261 C C . ARG A 1 285 ? -3.494 3.304 21.347 1.00 89.38 285 ARG A C 1
ATOM 2263 O O . ARG A 1 285 ? -4.467 2.972 22.022 1.00 89.38 285 ARG A O 1
ATOM 2270 N N . GLU A 1 286 ? -2.936 4.503 21.416 1.00 90.00 286 GLU A N 1
ATOM 2271 C CA . GLU A 1 286 ? -3.583 5.605 22.115 1.00 90.00 286 GLU A CA 1
ATOM 2272 C C . GLU A 1 286 ? -4.559 6.304 21.171 1.00 90.00 286 GLU A C 1
ATOM 2274 O O . GLU A 1 286 ? -4.171 6.796 20.112 1.00 90.00 286 GLU A O 1
ATOM 2279 N N . THR A 1 287 ? -5.815 6.381 21.597 1.00 87.88 287 THR A N 1
ATOM 2280 C CA . THR A 1 287 ? -6.898 7.028 20.859 1.00 87.88 287 THR A CA 1
ATOM 2281 C C . THR A 1 287 ? -7.496 8.137 21.710 1.00 87.88 287 THR A C 1
ATOM 2283 O O . THR A 1 287 ? -7.612 8.015 22.936 1.00 87.88 287 THR A O 1
ATOM 2286 N N . VAL A 1 288 ? -7.892 9.230 21.057 1.00 87.81 288 VAL A N 1
ATOM 2287 C CA . VAL A 1 288 ? -8.658 10.299 21.698 1.00 87.81 288 VAL A CA 1
ATOM 2288 C C . VAL A 1 288 ? -10.093 10.305 21.185 1.00 87.81 288 VAL A C 1
ATOM 2290 O O . VAL A 1 288 ? -10.356 10.428 19.987 1.00 87.81 288 VAL A O 1
ATOM 2293 N N . PHE A 1 289 ? -11.018 10.218 22.136 1.00 86.06 289 PHE A N 1
ATOM 2294 C CA . PHE A 1 289 ? -12.458 10.256 21.923 1.00 86.06 289 PHE A CA 1
ATOM 2295 C C . PHE A 1 289 ? -12.992 11.602 22.395 1.00 86.06 289 PHE A C 1
ATOM 2297 O O . PHE A 1 289 ? -12.780 11.978 23.546 1.00 86.06 289 PHE A O 1
ATOM 2304 N N . GLN A 1 290 ? -13.681 12.345 21.540 1.00 84.31 290 GLN A N 1
ATOM 2305 C CA . GLN A 1 290 ? -14.367 13.569 21.951 1.00 84.31 290 GLN A CA 1
ATOM 2306 C C . GLN A 1 290 ? -15.770 13.219 22.440 1.00 84.31 290 GLN A C 1
ATOM 2308 O O . GLN A 1 290 ? -16.397 12.324 21.892 1.00 84.31 290 GLN A O 1
ATOM 2313 N N . VAL A 1 291 ? -16.279 13.907 23.457 1.00 80.56 291 VAL A N 1
ATOM 2314 C CA . VAL A 1 291 ? -17.678 13.743 23.866 1.00 80.56 291 VAL A CA 1
ATOM 2315 C C . VAL A 1 291 ? -18.526 14.754 23.112 1.00 80.56 291 VAL A C 1
ATOM 2317 O O . VAL A 1 291 ? -18.299 15.956 23.233 1.00 80.56 291 VAL A O 1
ATOM 2320 N N . ASP A 1 292 ? -19.504 14.267 22.358 1.00 75.06 292 ASP A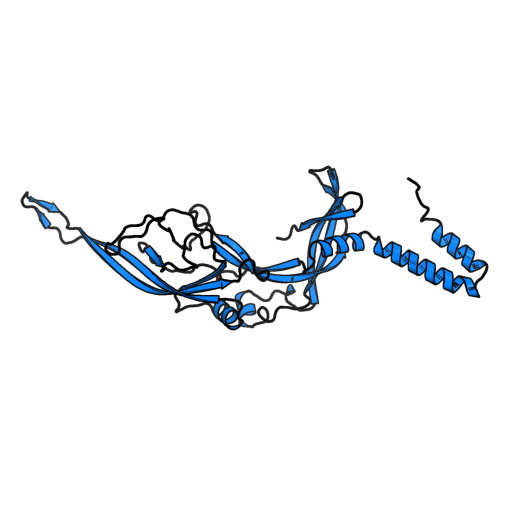 N 1
ATOM 2321 C CA . ASP A 1 292 ? -20.494 15.090 21.677 1.00 75.06 292 ASP A CA 1
ATOM 2322 C C . ASP A 1 292 ? -21.898 14.715 22.169 1.00 75.06 292 ASP A C 1
ATOM 2324 O O . ASP A 1 292 ? -22.283 13.548 22.154 1.00 75.06 292 ASP A O 1
ATOM 2328 N N . HIS A 1 293 ? -22.642 15.688 22.702 1.00 73.81 293 HIS A N 1
ATOM 2329 C CA . HIS A 1 293 ? -23.975 15.485 23.296 1.00 73.81 293 HIS A CA 1
ATOM 2330 C C . HIS A 1 293 ? -24.064 14.313 24.306 1.00 73.81 293 HIS A C 1
ATOM 2332 O O . HIS A 1 293 ? -25.077 13.621 24.397 1.00 73.81 293 HIS A O 1
ATOM 2338 N N . GLY A 1 294 ? -22.995 14.070 25.075 1.00 68.50 294 GLY A N 1
ATOM 2339 C CA . GLY A 1 294 ? -22.922 12.975 26.054 1.00 68.50 294 GLY A CA 1
ATOM 2340 C C . GLY A 1 294 ? -22.552 11.606 25.470 1.00 68.50 294 GLY A C 1
ATOM 2341 O O . GLY A 1 294 ? -22.460 10.643 26.225 1.00 68.50 294 GLY A O 1
ATOM 2342 N N . THR A 1 295 ? -22.293 11.521 24.162 1.00 71.75 295 THR A N 1
ATOM 2343 C CA . THR A 1 295 ? -21.849 10.303 23.476 1.00 71.75 295 THR A CA 1
ATOM 2344 C C . THR A 1 295 ? -20.398 10.467 23.020 1.00 71.75 295 THR A C 1
ATOM 2346 O O . THR A 1 295 ? -20.071 11.461 22.369 1.00 71.75 295 THR A O 1
ATOM 2349 N N . PRO A 1 296 ? -19.488 9.538 23.347 1.00 72.31 296 PRO A N 1
ATOM 2350 C CA . PRO A 1 296 ? -18.134 9.606 22.830 1.00 72.31 296 PRO A CA 1
ATOM 2351 C C . PRO A 1 296 ? -18.097 9.283 21.330 1.00 72.31 296 PRO A C 1
ATOM 2353 O O . PRO A 1 296 ? -18.632 8.271 20.885 1.00 72.31 296 PRO A O 1
ATOM 2356 N N . ILE A 1 297 ? -17.413 10.130 20.567 1.00 76.88 297 ILE A N 1
ATOM 2357 C CA . ILE A 1 297 ? -17.114 9.979 19.145 1.00 76.88 297 ILE A CA 1
ATOM 2358 C C . ILE A 1 297 ? -15.598 9.888 18.941 1.00 76.88 297 ILE A C 1
ATOM 2360 O O . ILE A 1 297 ? -14.813 10.564 19.613 1.00 76.88 297 ILE A O 1
ATOM 2364 N N . PHE A 1 298 ? -15.170 9.038 18.010 1.00 68.38 298 PHE A N 1
ATOM 2365 C CA . PHE A 1 298 ? -13.767 8.947 17.614 1.00 68.38 298 PHE A CA 1
ATOM 2366 C C . PHE A 1 298 ? -13.327 10.251 16.936 1.00 68.38 298 PHE A C 1
ATOM 2368 O O . PHE A 1 298 ? -14.023 10.738 16.043 1.00 68.38 298 PHE A O 1
ATOM 2375 N N . ARG A 1 299 ? -12.173 10.813 17.326 1.00 65.25 299 ARG A N 1
ATOM 2376 C CA . ARG A 1 299 ? -11.643 12.030 16.689 1.00 65.25 299 ARG A CA 1
ATOM 2377 C C . ARG A 1 299 ? -10.320 11.813 15.965 1.00 65.25 299 ARG A C 1
ATOM 2379 O O . ARG A 1 299 ? -10.140 12.381 14.887 1.00 65.25 299 ARG A O 1
ATOM 2386 N N . THR A 1 300 ? -9.371 11.064 16.534 1.00 59.50 300 THR A N 1
ATOM 2387 C CA . THR A 1 300 ? -8.056 10.853 15.898 1.00 59.50 300 THR A CA 1
ATOM 2388 C C . THR A 1 300 ? -7.294 9.663 16.502 1.00 59.50 300 THR A C 1
ATOM 2390 O O . THR A 1 300 ? -7.251 9.516 17.725 1.00 59.50 300 THR A O 1
ATOM 2393 N N . ASP A 1 301 ? -6.652 8.864 15.641 1.00 53.44 301 ASP A N 1
ATOM 2394 C CA . ASP A 1 301 ? -5.594 7.896 15.982 1.00 53.44 301 ASP A CA 1
ATOM 2395 C C . ASP A 1 301 ? -4.242 8.618 15.834 1.00 53.44 301 ASP A C 1
ATOM 2397 O O . ASP A 1 301 ? -3.953 9.165 14.770 1.00 53.44 301 ASP A O 1
ATOM 2401 N N . TYR A 1 302 ? -3.430 8.677 16.894 1.00 48.16 302 TYR A N 1
ATOM 2402 C CA . TYR A 1 302 ? -2.111 9.332 16.851 1.00 48.16 302 TYR A CA 1
ATOM 2403 C C . TYR A 1 302 ? -0.997 8.418 16.310 1.00 48.16 302 TYR A C 1
ATOM 2405 O O . TYR A 1 302 ? 0.162 8.826 16.303 1.00 48.16 302 TYR A O 1
ATOM 2413 N N . THR A 1 303 ? -1.314 7.188 15.885 1.00 42.12 303 THR A N 1
ATOM 2414 C CA . THR A 1 303 ? -0.313 6.163 15.533 1.00 42.12 303 THR A CA 1
ATOM 2415 C C . THR A 1 303 ? -0.103 5.919 14.031 1.00 42.12 303 THR A C 1
ATOM 2417 O O . THR A 1 303 ? 0.480 4.895 13.674 1.00 42.12 303 THR A O 1
ATOM 2420 N N . GLN A 1 304 ? -0.530 6.833 13.146 1.00 36.75 304 GLN A N 1
ATOM 2421 C CA . GLN A 1 304 ? -0.272 6.728 11.695 1.00 36.75 304 GLN A CA 1
ATOM 2422 C C . GLN A 1 304 ? 0.991 7.462 11.244 1.00 36.75 304 GLN A C 1
ATOM 2424 O O . GLN A 1 304 ? 1.136 8.656 11.586 1.00 36.75 304 GLN A O 1
#

Organism: NCBI:txid104102

Sequence (304 aa):
MTQLISGDLPQRVLALVRNAPRRSAGVAGVLLLSALWWHHEHSLPVQLLKAENLHYPDGARQCLQLGSNTGINFQLREGMTGWLERTELTRPTAHPFVFYAGPAQNIPDLVIDLEQRGLLVRHTLTMTAHQASSEVGPQARAESGAYYHPVSYHNTFRTAPVVIFTLKRNDPRFLYRLQWNDRFLIEKASFPVRVYDTPLPESGRYTVPVVFPYMVSIASAACLSVQPREVTNIRPQTDPRTGNLSYRATVVFSVDRVPAWMDTAVFRRTVGAPDFLAPGSRLRRETVFQVDHGTPIFRTDYTQ

Secondary structure (DSSP, 8-state):
-----SSSHHHHHHHHHHH-HHHHHHHHHHHHHHHHHHHHHTSHHHHHHHHHHHH-TT-EEEEEE-GGGSEE---PPTTEEEEE---TTTSTT---EEEEEEETTS--HHHHHHHHTTSSEEEEEEEEEEEEEEEEPSPEE-TTS-EE-PEEEEEEEEEEEEEEEEPPTT-TTEEEEEE---TTSS----------SSPPPSS------------EEEEEEEEEEEEEEEEEEEEEEE-TTT--EEEEEEEEEE-----TTTSSHHHHHHH---GGGSTT-EEEEEEEEEEETTEEEEEEES--